Protein AF-0000000071981776 (afdb_homodimer)

Structure (mmCIF, N/CA/C/O backbone):
data_AF-0000000071981776-model_v1
#
loop_
_entity.id
_entity.type
_entity.pdbx_description
1 polymer Tetranectin
#
loop_
_atom_site.group_PDB
_atom_site.id
_atom_site.type_symbol
_atom_site.label_atom_id
_atom_site.label_alt_id
_atom_site.label_comp_id
_atom_site.label_asym_id
_atom_site.label_entity_id
_atom_site.label_seq_id
_atom_site.pdbx_PDB_ins_code
_atom_site.Cartn_x
_atom_site.Cartn_y
_atom_site.Cartn_z
_atom_site.occupancy
_atom_site.B_iso_or_equiv
_atom_site.auth_seq_id
_atom_site.auth_comp_id
_atom_site.auth_asym_id
_atom_site.auth_atom_id
_atom_site.pdbx_PDB_model_num
ATOM 1 N N . MET A 1 1 ? -55.906 5.148 -83.438 1 30.02 1 MET A N 1
ATOM 2 C CA . MET A 1 1 ? -55.75 4.57 -82.125 1 30.02 1 MET A CA 1
ATOM 3 C C . MET A 1 1 ? -54.281 4.637 -81.688 1 30.02 1 MET A C 1
ATOM 5 O O . MET A 1 1 ? -53.438 3.887 -82.125 1 30.02 1 MET A O 1
ATOM 9 N N . ILE A 1 2 ? -53.781 5.902 -81.438 1 37.22 2 ILE A N 1
ATOM 10 C CA . ILE A 1 2 ? -52.406 6.285 -81.062 1 37.22 2 ILE A CA 1
ATOM 11 C C . ILE A 1 2 ? -52.031 5.699 -79.688 1 37.22 2 ILE A C 1
ATOM 13 O O . ILE A 1 2 ? -52.719 5.934 -78.688 1 37.22 2 ILE A O 1
ATOM 17 N N . CYS A 1 3 ? -51.406 4.531 -79.688 1 32.62 3 CYS A N 1
ATOM 18 C CA . CYS A 1 3 ? -50.906 3.736 -78.562 1 32.62 3 CYS A CA 1
ATOM 19 C C . CYS A 1 3 ? -49.844 4.52 -77.75 1 32.62 3 CYS A C 1
ATOM 21 O O . CYS A 1 3 ? -48.812 4.922 -78.312 1 32.62 3 CYS A O 1
ATOM 23 N N . HIS A 1 4 ? -50.281 5.301 -76.812 1 38.88 4 HIS A N 1
ATOM 24 C CA . HIS A 1 4 ? -49.469 6.07 -75.875 1 38.88 4 HIS A CA 1
ATOM 25 C C . HIS A 1 4 ? -48.594 5.16 -75 1 38.88 4 HIS A C 1
ATOM 27 O O . HIS A 1 4 ? -49.062 4.27 -74.312 1 38.88 4 HIS A O 1
ATOM 33 N N . LEU A 1 5 ? -47.344 4.867 -75.5 1 36.88 5 LEU A N 1
ATOM 34 C CA . LEU A 1 5 ? -46.281 4.133 -74.812 1 36.88 5 LEU A CA 1
ATOM 35 C C . LEU A 1 5 ? -45.844 4.875 -73.562 1 36.88 5 LEU A C 1
ATOM 37 O O . LEU A 1 5 ? -45.344 6 -73.625 1 36.88 5 LEU A O 1
ATOM 41 N N . VAL A 1 6 ? -46.562 4.66 -72.438 1 38.25 6 VAL A N 1
ATOM 42 C CA . VAL A 1 6 ? -46.219 5.242 -71.125 1 38.25 6 VAL A CA 1
ATOM 43 C C . VAL A 1 6 ? -44.906 4.617 -70.625 1 38.25 6 VAL A C 1
ATOM 45 O O . VAL A 1 6 ? -44.812 3.396 -70.5 1 38.25 6 VAL A O 1
ATOM 48 N N . LEU A 1 7 ? -43.75 5.164 -71 1 37.84 7 LEU A N 1
ATOM 49 C CA . LEU A 1 7 ? -42.469 4.723 -70.438 1 37.84 7 LEU A CA 1
ATOM 50 C C . LEU A 1 7 ? -42.375 4.977 -68.938 1 37.84 7 LEU A C 1
ATOM 52 O O . LEU A 1 7 ? -42.438 6.125 -68.5 1 37.84 7 LEU A O 1
ATOM 56 N N . GLY A 1 8 ? -42.875 4.035 -68.188 1 35.34 8 GLY A N 1
ATOM 57 C CA . GLY A 1 8 ? -42.75 4.152 -66.75 1 35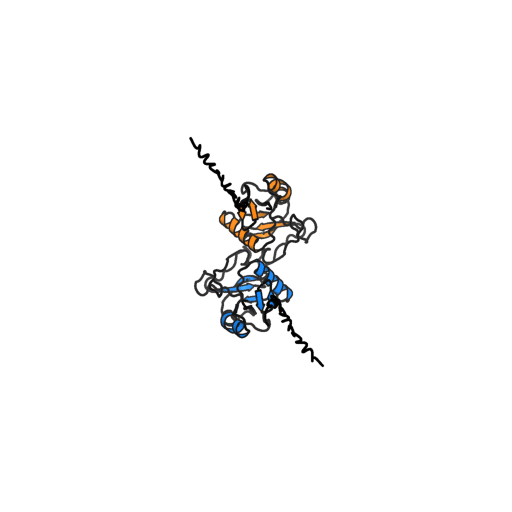.34 8 GLY A CA 1
ATOM 58 C C . GLY A 1 8 ? -41.344 4.082 -66.25 1 35.34 8 GLY A C 1
ATOM 59 O O . GLY A 1 8 ? -40.625 3.117 -66.5 1 35.34 8 GLY A O 1
ATOM 60 N N . VAL A 1 9 ? -40.656 5.254 -66.062 1 40.16 9 VAL A N 1
ATOM 61 C CA . VAL A 1 9 ? -39.312 5.34 -65.5 1 40.16 9 VAL A CA 1
ATOM 62 C C . VAL A 1 9 ? -39.312 4.785 -64.125 1 40.16 9 VAL A C 1
ATOM 64 O O . VAL A 1 9 ? -40.031 5.293 -63.219 1 40.16 9 VAL A O 1
ATOM 67 N N . LEU A 1 10 ? -39.062 3.482 -63.969 1 37.78 10 LEU A N 1
ATOM 68 C CA . LEU A 1 10 ? -38.906 2.908 -62.625 1 37.78 10 LEU A CA 1
ATOM 69 C C . LEU A 1 10 ? -37.656 3.477 -61.969 1 37.78 10 LEU A C 1
ATOM 71 O O . LEU A 1 10 ? -36.531 3.24 -62.406 1 37.78 10 LEU A O 1
ATOM 75 N N . LEU A 1 11 ? -37.688 4.707 -61.438 1 42.31 11 LEU A N 1
ATOM 76 C CA . LEU A 1 11 ? -36.625 5.168 -60.594 1 42.31 11 LEU A CA 1
ATOM 77 C C . LEU A 1 11 ? -36.438 4.242 -59.406 1 42.31 11 LEU A C 1
ATOM 79 O O . LEU A 1 11 ? -37.312 4.164 -58.531 1 42.31 11 LEU A O 1
ATOM 83 N N . GLY A 1 12 ? -35.75 3.16 -59.625 1 40.84 12 GLY A N 1
ATOM 84 C CA . GLY A 1 12 ? -35.312 2.355 -58.469 1 40.84 12 GLY A CA 1
ATOM 85 C C . GLY A 1 12 ? -34.562 3.152 -57.438 1 40.84 12 GLY A C 1
ATOM 86 O O . GLY A 1 12 ? -33.531 3.785 -57.719 1 40.84 12 GLY A O 1
ATOM 87 N N . GLY A 1 13 ? -35.281 3.803 -56.531 1 40.81 13 GLY A N 1
ATOM 88 C CA . GLY A 1 13 ? -34.656 4.406 -55.375 1 40.81 13 GLY A CA 1
ATOM 89 C C . GLY A 1 13 ? -33.719 3.461 -54.656 1 40.81 13 GLY A C 1
ATOM 90 O O . GLY A 1 13 ? -34.125 2.369 -54.25 1 40.81 13 GLY A O 1
ATOM 91 N N . LEU A 1 14 ? -32.438 3.523 -55 1 44.69 14 LEU A N 1
ATOM 92 C CA . LEU A 1 14 ? -31.406 2.863 -54.188 1 44.69 14 LEU A CA 1
ATOM 93 C C . LEU A 1 14 ? -31.5 3.303 -52.75 1 44.69 14 LEU A C 1
ATOM 95 O O . LEU A 1 14 ? -31.297 4.477 -52.438 1 44.69 14 LEU A O 1
ATOM 99 N N . THR A 1 15 ? -32.375 2.674 -52 1 45.41 15 THR A N 1
ATOM 100 C CA . THR A 1 15 ? -32.281 2.832 -50.562 1 45.41 15 THR A CA 1
ATOM 101 C C . THR A 1 15 ? -30.875 2.445 -50.062 1 45.41 15 THR A C 1
ATOM 103 O O . THR A 1 15 ? -30.453 1.299 -50.219 1 45.41 15 THR A O 1
ATOM 106 N N . VAL A 1 16 ? -29.906 3.354 -50.156 1 45.84 16 VAL A N 1
ATOM 107 C CA . VAL A 1 16 ? -28.688 3.139 -49.375 1 45.84 16 VAL A CA 1
ATOM 108 C C . VAL A 1 16 ? -29.031 2.865 -47.938 1 45.84 16 VAL A C 1
ATOM 110 O O . VAL A 1 16 ? -29.609 3.717 -47.25 1 45.84 16 VAL A O 1
ATOM 113 N N . ASP A 1 17 ? -29.406 1.693 -47.625 1 39.69 17 ASP A N 1
ATOM 114 C CA . ASP A 1 17 ? -29.391 1.348 -46.188 1 39.69 17 ASP A CA 1
ATOM 115 C C . ASP A 1 17 ? -28.031 1.673 -45.562 1 39.69 17 ASP A C 1
ATOM 117 O O . ASP A 1 17 ? -27.016 1.091 -45.938 1 39.69 17 ASP A O 1
ATOM 121 N N . ALA A 1 18 ? -27.812 2.939 -45.188 1 42.16 18 ALA A N 1
ATOM 122 C CA . ALA A 1 18 ? -26.719 3.197 -44.25 1 42.16 18 ALA A CA 1
ATOM 123 C C . ALA A 1 18 ? -26.75 2.201 -43.094 1 42.16 18 ALA A C 1
ATOM 125 O O . ALA A 1 18 ? -27.609 2.279 -42.219 1 42.16 18 ALA A O 1
ATOM 126 N N . THR A 1 19 ? -26.484 0.964 -43.375 1 39.72 19 THR A N 1
ATOM 127 C CA . THR A 1 19 ? -26.141 0.149 -42.219 1 39.72 19 THR A CA 1
ATOM 128 C C . THR A 1 19 ? -25.141 0.874 -41.344 1 39.72 19 THR A C 1
ATOM 130 O O . THR A 1 19 ? -24 1.103 -41.75 1 39.72 19 THR A O 1
ATOM 133 N N . THR A 1 20 ? -25.547 2.008 -40.75 1 40.47 20 THR A N 1
ATOM 134 C CA . THR A 1 20 ? -24.703 2.441 -39.656 1 40.47 20 THR A CA 1
ATOM 135 C C . THR A 1 20 ? -24.203 1.244 -38.844 1 40.47 20 THR A C 1
ATOM 137 O O . THR A 1 20 ? -25 0.573 -38.156 1 40.47 20 THR A O 1
ATOM 140 N N . GLU A 1 21 ? -23.297 0.459 -39.406 1 41.78 21 GLU A N 1
ATOM 141 C CA . GLU A 1 21 ? -22.578 -0.432 -38.5 1 41.78 21 GLU A CA 1
ATOM 142 C C . GLU A 1 21 ? -22.266 0.262 -37.156 1 41.78 21 GLU A C 1
ATOM 144 O O . GLU A 1 21 ? -21.578 1.28 -37.156 1 41.78 21 GLU A O 1
ATOM 149 N N . ARG A 1 22 ? -23.312 0.509 -36.312 1 35.38 22 ARG A N 1
ATOM 150 C CA . ARG A 1 22 ? -22.953 0.801 -34.938 1 35.38 22 ARG A CA 1
ATOM 151 C C . ARG A 1 22 ? -21.734 0 -34.5 1 35.38 22 ARG A C 1
ATOM 153 O O . ARG A 1 22 ? -21.75 -1.232 -34.531 1 35.38 22 ARG A O 1
ATOM 160 N N . ASN A 1 23 ? -20.578 0.403 -34.875 1 38.62 23 ASN A N 1
ATOM 161 C CA . ASN A 1 23 ? -19.422 -0.069 -34.125 1 38.62 23 ASN A CA 1
ATOM 162 C C . ASN A 1 23 ? -19.734 -0.181 -32.625 1 38.62 23 ASN A C 1
ATOM 164 O O . ASN A 1 23 ? -19.891 0.832 -31.938 1 38.62 23 ASN A O 1
ATOM 168 N N . SER A 1 24 ? -20.859 -0.885 -32.25 1 38.62 24 SER A N 1
ATOM 169 C CA . SER A 1 24 ? -20.953 -1.219 -30.828 1 38.62 24 SER A CA 1
ATOM 170 C C . SER A 1 24 ? -19.578 -1.451 -30.219 1 38.62 24 SER A C 1
ATOM 172 O O . SER A 1 24 ? -18.844 -2.342 -30.656 1 38.62 24 SER A O 1
ATOM 174 N N . SER A 1 25 ? -18.844 -0.509 -29.953 1 40.69 25 SER A N 1
ATOM 175 C CA . SER A 1 25 ? -17.688 -0.726 -29.094 1 40.69 25 SER A CA 1
ATOM 176 C C . SER A 1 25 ? -17.953 -1.825 -28.062 1 40.69 25 SER A C 1
ATOM 178 O O . SER A 1 25 ? -18.75 -1.64 -27.141 1 40.69 25 SER A O 1
ATOM 180 N N . ALA A 1 26 ? -18.359 -2.969 -28.406 1 41.09 26 ALA A N 1
ATOM 181 C CA . ALA A 1 26 ? -18.516 -4.121 -27.531 1 41.09 26 ALA A CA 1
ATOM 182 C C . ALA A 1 26 ? -17.578 -4.023 -26.328 1 41.09 26 ALA A C 1
ATOM 184 O O . ALA A 1 26 ? -16.359 -3.832 -26.484 1 41.09 26 ALA A O 1
ATOM 185 N N . ARG A 1 27 ? -17.875 -3.338 -25.297 1 49.56 27 ARG A N 1
ATOM 186 C CA . ARG A 1 27 ? -17.125 -3.518 -24.062 1 49.56 27 ARG A CA 1
ATOM 187 C C . ARG A 1 27 ? -16.453 -4.883 -24.016 1 49.56 27 ARG A C 1
ATOM 189 O O . ARG A 1 27 ? -17.125 -5.91 -23.906 1 49.56 27 ARG A O 1
ATOM 196 N N . VAL A 1 28 ? -15.43 -5.215 -24.812 1 61.88 28 VAL A N 1
ATOM 197 C CA . VAL A 1 28 ? -14.664 -6.449 -24.938 1 61.88 28 VAL A CA 1
ATOM 198 C C . VAL A 1 28 ? -14.32 -7 -23.562 1 61.88 28 VAL A C 1
ATOM 200 O O . VAL A 1 28 ? -13.602 -6.359 -22.797 1 61.88 28 VAL A O 1
ATOM 203 N N . GLY A 1 29 ? -15.273 -7.633 -22.844 1 85.88 29 GLY A N 1
ATOM 204 C CA . GLY A 1 29 ? -15.102 -8.305 -21.562 1 85.88 29 GLY A CA 1
ATOM 205 C C . GLY A 1 29 ? -14.031 -9.383 -21.594 1 85.88 29 GLY A C 1
ATOM 206 O O . GLY A 1 29 ? -13.406 -9.617 -22.625 1 85.88 29 GLY A O 1
ATOM 207 N N . CYS A 1 30 ? -13.562 -9.844 -20.406 1 96.25 30 CYS A N 1
ATOM 208 C CA . CYS A 1 30 ? -12.578 -10.914 -20.266 1 96.25 30 CYS A CA 1
ATOM 209 C C . CYS A 1 30 ? -13.18 -12.258 -20.656 1 96.25 30 CYS A C 1
ATOM 211 O O . CYS A 1 30 ? -14.297 -12.578 -20.266 1 96.25 30 CYS A O 1
ATOM 213 N N . ALA A 1 31 ? -12.516 -13 -21.578 1 95.06 31 ALA A N 1
ATOM 214 C CA . ALA A 1 31 ? -12.93 -14.367 -21.875 1 95.06 31 ALA A CA 1
ATOM 215 C C . ALA A 1 31 ? -12.75 -15.273 -20.656 1 95.06 31 ALA A C 1
ATOM 217 O O . ALA A 1 31 ? -11.758 -15.164 -19.938 1 95.06 31 ALA A O 1
ATOM 218 N N . ALA A 1 32 ? -13.656 -16.188 -20.578 1 96.19 32 ALA A N 1
ATOM 219 C CA . ALA A 1 32 ? -13.508 -17.172 -19.5 1 96.19 32 ALA A CA 1
ATOM 220 C C . ALA A 1 32 ? -12.195 -17.938 -19.641 1 96.19 32 ALA A C 1
ATOM 222 O O . ALA A 1 32 ? -11.75 -18.234 -20.75 1 96.19 32 ALA A O 1
ATOM 223 N N . PRO A 1 33 ? -11.516 -18.219 -18.516 1 98.25 33 PRO A N 1
ATOM 224 C CA . PRO A 1 33 ? -12 -18.125 -17.141 1 98.25 33 PRO A CA 1
ATOM 225 C C . PRO A 1 33 ? -11.625 -16.812 -16.469 1 98.25 33 PRO A C 1
ATOM 227 O O . PRO A 1 33 ? -11.812 -16.656 -15.258 1 98.25 33 PRO A O 1
ATOM 230 N N . PHE A 1 34 ? -11.156 -15.922 -17.25 1 98.56 34 PHE A N 1
ATOM 231 C CA . PHE A 1 34 ? -10.695 -14.648 -16.719 1 98.56 34 PHE A CA 1
ATOM 232 C C . PHE A 1 34 ? -11.867 -13.727 -16.406 1 98.56 34 PHE A C 1
ATOM 234 O O . PHE A 1 34 ? -12.867 -13.727 -17.125 1 98.56 34 PHE A O 1
ATOM 241 N N . VAL A 1 35 ? -11.75 -12.961 -15.344 1 98.06 35 VAL A N 1
ATOM 242 C CA . VAL A 1 35 ? -12.75 -11.984 -14.938 1 98.06 35 VAL A CA 1
ATOM 243 C C . VAL A 1 35 ? -12.109 -10.602 -14.836 1 98.06 35 VAL A C 1
ATOM 245 O O . VAL A 1 35 ? -10.906 -10.484 -14.594 1 98.06 35 VAL A O 1
ATOM 248 N N . MET A 1 36 ? -12.914 -9.656 -14.961 1 97.75 36 MET A N 1
ATOM 249 C CA . MET A 1 36 ? -12.422 -8.281 -14.898 1 97.75 36 MET A CA 1
ATOM 250 C C . MET A 1 36 ? -12.234 -7.836 -13.453 1 97.75 36 MET A C 1
ATOM 252 O O . MET A 1 36 ? -13.18 -7.875 -12.664 1 97.75 36 MET A O 1
ATOM 256 N N . VAL A 1 37 ? -11.094 -7.445 -13.062 1 98 37 VAL A N 1
ATOM 257 C CA . VAL A 1 37 ? -10.75 -6.781 -11.812 1 98 37 VAL A CA 1
ATOM 258 C C . VAL A 1 37 ? -10.086 -5.438 -12.102 1 98 37 VAL A C 1
ATOM 260 O O . VAL A 1 37 ? -8.969 -5.395 -12.625 1 98 37 VAL A O 1
ATOM 263 N N . GLY A 1 38 ? -10.781 -4.426 -11.68 1 95.5 38 GLY A N 1
ATOM 264 C CA . GLY A 1 38 ? -10.359 -3.156 -12.25 1 95.5 38 GLY A CA 1
ATOM 265 C C . GLY A 1 38 ? -10.43 -3.131 -13.766 1 95.5 38 GLY A C 1
ATOM 266 O O . GLY A 1 38 ? -11.484 -3.357 -14.352 1 95.5 38 GLY A O 1
ATOM 267 N N . GLU A 1 39 ? -9.359 -2.93 -14.445 1 94.69 39 GLU A N 1
ATOM 268 C CA . GLU A 1 39 ? -9.32 -2.912 -15.898 1 94.69 39 GLU A CA 1
ATOM 269 C C . GLU A 1 39 ? -8.445 -4.043 -16.438 1 94.69 39 GLU A C 1
ATOM 271 O O . GLU A 1 39 ? -7.914 -3.949 -17.547 1 94.69 39 GLU A O 1
ATOM 276 N N . ARG A 1 40 ? -8.328 -5.035 -15.617 1 97.25 40 ARG A N 1
ATOM 277 C CA . ARG A 1 40 ? -7.461 -6.148 -15.992 1 97.25 40 ARG A CA 1
ATOM 278 C C . ARG A 1 40 ? -8.219 -7.469 -15.953 1 97.25 40 ARG A C 1
ATOM 280 O O . ARG A 1 40 ? -9.172 -7.621 -15.188 1 97.25 40 ARG A O 1
ATOM 287 N N . CYS A 1 41 ? -7.816 -8.422 -16.766 1 98.56 41 CYS A N 1
ATOM 288 C CA . CYS A 1 41 ? -8.406 -9.758 -16.781 1 98.56 41 CYS A CA 1
ATOM 289 C C . CYS A 1 41 ? -7.574 -10.727 -15.945 1 98.56 41 CYS A C 1
ATOM 291 O O . CYS A 1 41 ? -6.453 -11.07 -16.312 1 98.56 41 CYS A O 1
ATOM 293 N N . ILE A 1 42 ? -8.18 -11.211 -14.891 1 98.62 42 ILE A N 1
ATOM 294 C CA . ILE A 1 42 ? -7.449 -11.984 -13.891 1 98.62 42 ILE A CA 1
ATOM 295 C C . ILE A 1 42 ? -8.164 -13.312 -13.648 1 98.62 42 ILE A C 1
ATOM 297 O O . ILE A 1 42 ? -9.383 -13.406 -13.797 1 98.62 42 ILE A O 1
ATOM 301 N N . 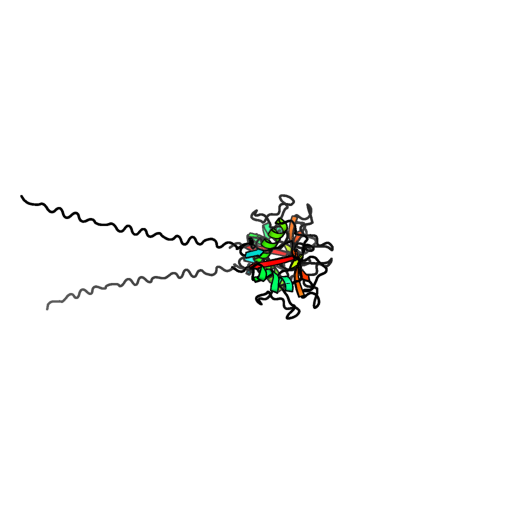HIS A 1 43 ? -7.328 -14.289 -13.344 1 98.88 43 HIS A N 1
ATOM 302 C CA . HIS A 1 43 ? -7.914 -15.562 -12.93 1 98.88 43 HIS A CA 1
ATOM 303 C C . HIS A 1 43 ? -7.109 -16.203 -11.805 1 98.88 43 HIS A C 1
ATOM 305 O O . HIS A 1 43 ? -5.875 -16.219 -11.852 1 98.88 43 HIS A O 1
ATOM 311 N N . ILE A 1 44 ? -7.84 -16.672 -10.789 1 98.94 44 ILE A N 1
ATOM 312 C CA . ILE A 1 44 ? -7.293 -17.484 -9.711 1 98.94 44 ILE A CA 1
ATOM 313 C C . ILE A 1 44 ? -8.039 -18.812 -9.625 1 98.94 44 ILE A C 1
ATOM 315 O O . ILE A 1 44 ? -9.266 -18.828 -9.516 1 98.94 44 ILE A O 1
ATOM 319 N N . ASP A 1 45 ? -7.309 -19.891 -9.734 1 98.81 45 ASP A N 1
ATOM 320 C CA . ASP A 1 45 ? -7.871 -21.219 -9.539 1 98.81 45 ASP A CA 1
ATOM 321 C C . ASP A 1 45 ? -7.516 -21.766 -8.156 1 98.81 45 ASP A C 1
ATOM 323 O O . ASP A 1 45 ? -6.371 -22.156 -7.914 1 98.81 45 ASP A O 1
ATOM 327 N N . TYR A 1 46 ? -8.508 -21.875 -7.273 1 98.31 46 TYR A N 1
ATOM 328 C CA . TYR A 1 46 ? -8.25 -22.266 -5.887 1 98.31 46 TYR A CA 1
ATOM 329 C C . TYR A 1 46 ? -8.102 -23.781 -5.762 1 98.31 46 TYR A C 1
ATOM 331 O O . TYR A 1 46 ? -7.82 -24.297 -4.676 1 98.31 46 TYR A O 1
ATOM 339 N N . ALA A 1 47 ? -8.125 -24.469 -6.875 1 98.38 47 ALA A N 1
ATOM 340 C CA . ALA A 1 47 ? -7.906 -25.922 -6.879 1 98.38 47 ALA A CA 1
ATOM 341 C C . ALA A 1 47 ? -6.48 -26.25 -7.312 1 98.38 47 ALA A C 1
ATOM 343 O O . ALA A 1 47 ? -6.066 -27.422 -7.254 1 98.38 47 ALA A O 1
ATOM 344 N N . THR A 1 48 ? -5.789 -25.281 -7.797 1 98.44 48 THR A N 1
ATOM 345 C CA . THR A 1 48 ? -4.461 -25.516 -8.352 1 98.44 48 THR A CA 1
ATOM 346 C C . THR A 1 48 ? -3.396 -24.766 -7.566 1 98.44 48 THR A C 1
ATOM 348 O O . THR A 1 48 ? -3.506 -23.547 -7.375 1 98.44 48 THR A O 1
ATOM 351 N N . GLN A 1 49 ? -2.41 -25.453 -7.105 1 98.56 49 GLN A N 1
ATOM 352 C CA . GLN A 1 49 ? -1.243 -24.906 -6.43 1 98.56 49 GLN A CA 1
ATOM 353 C C . GLN A 1 49 ? 0.049 -25.328 -7.121 1 98.56 49 GLN A C 1
ATOM 355 O O . GLN A 1 49 ? 0.065 -26.297 -7.871 1 98.56 49 GLN A O 1
ATOM 360 N N . GLY A 1 50 ? 1.119 -24.594 -6.871 1 98.62 50 GLY A N 1
ATOM 361 C CA . GLY A 1 50 ? 2.381 -24.938 -7.512 1 98.62 50 GLY A CA 1
ATOM 362 C C . G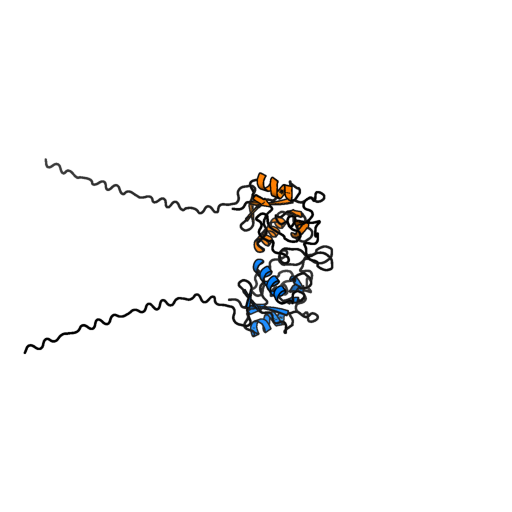LY A 1 50 ? 3.453 -23.891 -7.32 1 98.62 50 GLY A C 1
ATOM 363 O O . GLY A 1 50 ? 3.289 -22.969 -6.512 1 98.62 50 GLY A O 1
ATOM 364 N N . THR A 1 51 ? 4.512 -24.047 -8.102 1 98.88 51 THR A N 1
ATOM 365 C CA . THR A 1 51 ? 5.648 -23.141 -8.008 1 98.88 51 THR A CA 1
ATOM 366 C C . THR A 1 51 ? 5.43 -21.906 -8.875 1 98.88 51 THR A C 1
ATOM 368 O O . THR A 1 51 ? 4.504 -21.875 -9.695 1 98.88 51 THR A O 1
ATOM 371 N N . TRP A 1 52 ? 6.254 -20.969 -8.625 1 98.88 52 TRP A N 1
ATOM 372 C CA . TRP A 1 52 ? 6.168 -19.734 -9.406 1 98.88 52 TRP A CA 1
ATOM 373 C C . TRP A 1 52 ? 6.316 -20.031 -10.898 1 98.88 52 TRP A C 1
ATOM 375 O O . TRP A 1 52 ? 5.508 -19.578 -11.703 1 98.88 52 TRP A O 1
ATOM 385 N N . GLY A 1 53 ? 7.359 -20.844 -11.289 1 98.69 53 GLY A N 1
ATOM 386 C CA . GLY A 1 53 ? 7.613 -21.188 -12.68 1 98.69 53 GLY A CA 1
ATOM 387 C C . GLY A 1 53 ? 6.488 -21.984 -13.312 1 98.69 53 GLY A C 1
ATOM 388 O O . GLY A 1 53 ? 6.148 -21.766 -14.477 1 98.69 53 GLY A O 1
ATOM 389 N N . PHE A 1 54 ? 5.953 -22.906 -12.547 1 98.75 54 PHE A N 1
ATOM 390 C CA . PHE A 1 54 ? 4.805 -23.656 -13.039 1 98.75 54 PHE A CA 1
ATOM 391 C C . PHE A 1 54 ? 3.684 -22.719 -13.469 1 98.75 54 PHE A C 1
ATOM 393 O O . PHE A 1 54 ? 3.137 -22.859 -14.57 1 98.75 54 PHE A O 1
ATOM 400 N N . PHE A 1 55 ? 3.348 -21.719 -12.641 1 98.88 55 PHE A N 1
ATOM 401 C CA . PHE A 1 55 ? 2.238 -20.828 -12.969 1 98.88 55 PHE A CA 1
ATOM 402 C C . PHE A 1 55 ? 2.617 -19.875 -14.094 1 98.88 55 PHE A C 1
ATOM 404 O O . PHE A 1 55 ? 1.856 -19.703 -15.055 1 98.88 55 PHE A O 1
ATOM 411 N N . ASP A 1 56 ? 3.756 -19.297 -13.992 1 98.81 56 ASP A N 1
ATOM 412 C CA . ASP A 1 56 ? 4.125 -18.25 -14.938 1 98.81 56 ASP A CA 1
ATOM 413 C C . ASP A 1 56 ? 4.348 -18.812 -16.328 1 98.81 56 ASP A C 1
ATOM 415 O O . ASP A 1 56 ? 3.951 -18.203 -17.328 1 98.81 56 ASP A O 1
ATOM 419 N N . ASP A 1 57 ? 4.973 -20 -16.438 1 98.31 57 ASP A N 1
ATOM 420 C CA . ASP A 1 57 ? 5.469 -20.484 -17.719 1 98.31 57 ASP A CA 1
ATOM 421 C C . ASP A 1 57 ? 4.531 -21.531 -18.312 1 98.31 57 ASP A C 1
ATOM 423 O O . ASP A 1 57 ? 4.621 -21.859 -19.5 1 98.31 57 ASP A O 1
ATOM 427 N N . VAL A 1 58 ? 3.656 -22.094 -17.484 1 98.69 58 VAL A N 1
ATOM 428 C CA . VAL A 1 58 ? 2.877 -23.219 -17.984 1 98.69 58 VAL A CA 1
ATOM 429 C C . VAL A 1 58 ? 1.389 -22.953 -17.766 1 98.69 58 VAL A C 1
ATOM 431 O O . VAL A 1 58 ? 0.65 -22.672 -18.703 1 98.69 58 VAL A O 1
ATOM 434 N N . TYR A 1 59 ? 0.961 -22.875 -16.547 1 98.88 59 TYR A N 1
ATOM 435 C CA . TYR A 1 59 ? -0.456 -22.922 -16.203 1 98.88 59 TYR A CA 1
ATOM 436 C C . TYR A 1 59 ? -1.198 -21.719 -16.75 1 98.88 59 TYR A C 1
ATOM 438 O O . TYR A 1 59 ? -2.25 -21.859 -17.375 1 98.88 59 TYR A O 1
ATOM 446 N N . CYS A 1 60 ? -0.659 -20.469 -16.469 1 98.94 60 CYS A N 1
ATOM 447 C CA . CYS A 1 60 ? -1.341 -19.25 -16.922 1 98.94 60 CYS A CA 1
ATOM 448 C C . CYS A 1 60 ? -1.496 -19.25 -18.438 1 98.94 60 CYS A C 1
ATOM 450 O O . CYS A 1 60 ? -2.52 -18.812 -18.953 1 98.94 60 CYS A O 1
ATOM 452 N N . ILE A 1 61 ? -0.528 -19.797 -19.141 1 98.56 61 ILE A N 1
ATOM 453 C CA . ILE A 1 61 ? -0.582 -19.875 -20.594 1 98.56 61 ILE A CA 1
ATOM 454 C C . ILE A 1 61 ? -1.59 -20.938 -21.016 1 98.56 61 ILE A C 1
ATOM 456 O O . ILE A 1 61 ? -2.414 -20.703 -21.906 1 98.56 61 ILE A O 1
ATOM 460 N N . ALA A 1 62 ? -1.588 -22.031 -20.375 1 98.62 62 ALA A N 1
ATOM 461 C CA . ALA A 1 62 ? -2.426 -23.172 -20.734 1 98.62 62 ALA A CA 1
ATOM 462 C C . ALA A 1 62 ? -3.906 -22.828 -20.625 1 98.62 62 ALA A C 1
ATOM 464 O O . ALA A 1 62 ? -4.727 -23.344 -21.391 1 98.62 62 ALA A O 1
ATOM 465 N N . ILE A 1 63 ? -4.262 -21.906 -19.797 1 98.56 63 ILE A N 1
ATOM 466 C CA . ILE A 1 63 ? -5.676 -21.609 -19.609 1 98.56 63 ILE A CA 1
ATOM 467 C C . ILE A 1 63 ? -6.074 -20.406 -20.469 1 98.56 63 ILE A C 1
ATOM 469 O O . ILE A 1 63 ? -7.172 -19.875 -20.328 1 98.56 63 ILE A O 1
ATOM 473 N N . GLY A 1 64 ? -5.137 -19.953 -21.281 1 98 64 GLY A N 1
ATOM 474 C CA . GLY A 1 64 ? -5.469 -18.922 -22.25 1 98 64 GLY A CA 1
ATOM 475 C C . GLY A 1 64 ? -4.984 -17.547 -21.844 1 98 64 GLY A C 1
ATOM 476 O O . GLY A 1 64 ? -5.336 -16.547 -22.469 1 98 64 GLY A O 1
ATOM 477 N N . GLY A 1 65 ? -4.195 -17.5 -20.719 1 98.44 65 GLY A N 1
ATOM 478 C CA . GLY A 1 65 ? -3.633 -16.234 -20.281 1 98.44 65 GLY A CA 1
ATOM 479 C C . GLY A 1 65 ? -2.217 -16.016 -20.781 1 98.44 65 GLY A C 1
ATOM 480 O O . GLY A 1 65 ? -1.793 -16.625 -21.766 1 98.44 65 GLY A O 1
ATOM 481 N N . ASP A 1 66 ? -1.554 -15.086 -20.25 1 98.19 66 ASP A N 1
ATOM 482 C CA . ASP A 1 66 ? -0.183 -14.758 -20.625 1 98.19 66 ASP A CA 1
ATOM 483 C C . ASP A 1 66 ? 0.809 -15.234 -19.562 1 98.19 66 ASP A C 1
ATOM 485 O O . ASP A 1 66 ? 1.566 -16.172 -19.797 1 98.19 66 ASP A O 1
ATOM 489 N N . ASN A 1 67 ? 0.823 -14.586 -18.406 1 98.56 67 ASN A N 1
ATOM 490 C CA . ASN A 1 67 ? 1.729 -14.852 -17.297 1 98.56 67 ASN A CA 1
ATOM 491 C C . ASN A 1 67 ? 1.051 -14.617 -15.953 1 98.56 67 ASN A C 1
ATOM 493 O O . ASN A 1 67 ? -0.126 -14.258 -15.898 1 98.56 67 ASN A O 1
ATOM 497 N N . LEU A 1 68 ? 1.802 -14.852 -14.938 1 98.94 68 LEU A N 1
ATOM 498 C CA . LEU A 1 68 ? 1.405 -14.312 -13.641 1 98.94 68 LEU A CA 1
ATOM 499 C C . LEU A 1 68 ? 1.204 -12.797 -13.719 1 98.94 68 LEU A C 1
ATOM 501 O O . LEU A 1 68 ? 1.871 -12.125 -14.508 1 98.94 68 LEU A O 1
ATOM 505 N N . ALA A 1 69 ? 0.323 -12.367 -12.898 1 98.88 69 ALA A N 1
ATOM 506 C CA . ALA A 1 69 ? -0.178 -11 -13 1 98.88 69 ALA A CA 1
ATOM 507 C C . ALA A 1 69 ? 0.936 -9.984 -12.742 1 98.88 69 ALA A C 1
ATOM 509 O O . ALA A 1 69 ? 1.723 -10.148 -11.805 1 98.88 69 ALA A O 1
ATOM 510 N N . LYS A 1 70 ? 1.028 -9.008 -13.586 1 98.62 70 LYS A N 1
ATOM 511 C CA . LYS A 1 70 ? 1.813 -7.801 -13.359 1 98.62 70 LYS A CA 1
ATOM 512 C C . LYS A 1 70 ? 1.031 -6.781 -12.539 1 98.62 70 LYS A C 1
ATOM 514 O O . LYS A 1 70 ? 0.106 -6.145 -13.047 1 98.62 70 LYS A O 1
ATOM 519 N N . VAL A 1 71 ? 1.369 -6.594 -11.289 1 98.75 71 VAL A N 1
ATOM 520 C CA . VAL A 1 71 ? 0.67 -5.68 -10.391 1 98.75 71 VAL A CA 1
ATOM 521 C C . VAL A 1 71 ? 1.461 -4.379 -10.266 1 98.75 71 VAL A C 1
ATOM 523 O O . VAL A 1 71 ? 2.025 -4.094 -9.203 1 98.75 71 VAL A O 1
ATOM 526 N N . ASP A 1 72 ? 1.406 -3.58 -11.359 1 98.38 72 ASP A N 1
ATOM 527 C CA . ASP A 1 72 ? 2.311 -2.443 -11.5 1 98.38 72 ASP A CA 1
ATOM 528 C C . ASP A 1 72 ? 1.567 -1.123 -11.312 1 98.38 72 ASP A C 1
ATOM 530 O O . ASP A 1 72 ? 2.107 -0.055 -11.609 1 98.38 72 ASP A O 1
ATOM 534 N N . ASP A 1 73 ? 0.341 -1.199 -10.953 1 98.56 73 ASP A N 1
ATOM 535 C CA . ASP A 1 73 ? -0.534 -0.069 -10.656 1 98.56 73 ASP A CA 1
ATOM 536 C C . ASP A 1 73 ? -1.141 -0.197 -9.258 1 98.56 73 ASP A C 1
ATOM 538 O O . ASP A 1 73 ? -1.812 -1.186 -8.961 1 98.56 73 ASP A O 1
ATOM 542 N N . ALA A 1 74 ? -0.91 0.836 -8.422 1 98.75 74 ALA A N 1
ATOM 543 C CA . ALA A 1 74 ? -1.312 0.708 -7.023 1 98.75 74 ALA A CA 1
ATOM 544 C C . ALA A 1 74 ? -2.832 0.675 -6.891 1 98.75 74 ALA A C 1
ATOM 546 O O . ALA A 1 74 ? -3.369 0.025 -5.992 1 98.75 74 ALA A O 1
ATOM 547 N N . ASN A 1 75 ? -3.508 1.397 -7.738 1 98.75 75 ASN A N 1
ATOM 548 C CA . ASN A 1 75 ? -4.961 1.305 -7.711 1 98.75 75 ASN A CA 1
ATOM 549 C C . ASN A 1 75 ? -5.445 -0.088 -8.109 1 98.75 75 ASN A C 1
ATOM 551 O O . ASN A 1 75 ? -6.352 -0.639 -7.484 1 98.75 75 ASN A O 1
ATOM 555 N N . PHE A 1 76 ? -4.824 -0.67 -9.109 1 98.75 76 PHE A N 1
ATOM 556 C CA . PHE A 1 76 ? -5.137 -2.051 -9.461 1 98.75 76 PHE A CA 1
ATOM 557 C C . PHE A 1 76 ? -4.82 -2.99 -8.305 1 98.75 76 PHE A C 1
ATOM 559 O O . PHE A 1 76 ? -5.578 -3.922 -8.031 1 98.75 76 PHE A O 1
ATOM 566 N N . PHE A 1 77 ? -3.646 -2.775 -7.633 1 98.94 77 PHE A N 1
ATOM 567 C CA . PHE A 1 77 ? -3.281 -3.561 -6.457 1 98.94 77 PHE A CA 1
ATOM 568 C C . PHE A 1 77 ? -4.398 -3.535 -5.422 1 98.94 77 PHE A C 1
ATOM 570 O O . PHE A 1 77 ? -4.805 -4.582 -4.91 1 98.94 77 PHE A O 1
ATOM 577 N N . GLY A 1 78 ? -4.938 -2.354 -5.168 1 98.88 78 GLY A N 1
ATOM 578 C CA . GLY A 1 78 ? -6.07 -2.24 -4.266 1 98.88 78 GLY A CA 1
ATOM 579 C C . GLY A 1 78 ? -7.289 -3.018 -4.73 1 98.88 78 GLY A C 1
ATOM 580 O O . GLY A 1 78 ? -7.938 -3.697 -3.938 1 98.88 78 GLY A O 1
ATOM 581 N N . ASP A 1 79 ? -7.559 -2.891 -6.012 1 98.75 79 ASP A N 1
ATOM 582 C CA . ASP A 1 79 ? -8.688 -3.627 -6.578 1 98.75 79 ASP A CA 1
ATOM 583 C C . ASP A 1 79 ? -8.492 -5.133 -6.422 1 98.75 79 ASP A C 1
ATOM 585 O O . ASP A 1 79 ? -9.445 -5.859 -6.117 1 98.75 79 ASP A O 1
ATOM 589 N N . LEU A 1 80 ? -7.316 -5.582 -6.664 1 98.88 80 LEU A N 1
ATOM 590 C CA . LEU A 1 80 ? -6.988 -7 -6.594 1 98.88 80 LEU A CA 1
ATOM 591 C C . LEU A 1 80 ? -7.125 -7.52 -5.168 1 98.88 80 LEU A C 1
ATOM 593 O O . LEU A 1 80 ? -7.68 -8.602 -4.945 1 98.88 80 LEU A O 1
ATOM 597 N N . VAL A 1 81 ? -6.66 -6.789 -4.195 1 98.88 81 VAL A N 1
ATOM 598 C CA . VAL A 1 81 ? -6.773 -7.145 -2.785 1 98.88 81 VAL A CA 1
ATOM 599 C C . VAL A 1 81 ? -8.25 -7.262 -2.398 1 98.88 81 VAL A C 1
ATOM 601 O O . VAL A 1 81 ? -8.648 -8.234 -1.762 1 98.88 81 VAL A O 1
ATOM 604 N N . GLN A 1 82 ? -9.008 -6.25 -2.82 1 98.56 82 GLN A N 1
ATOM 605 C CA . GLN A 1 82 ? -10.43 -6.289 -2.51 1 98.56 82 GLN A CA 1
ATOM 606 C C . GLN A 1 82 ? -11.102 -7.496 -3.162 1 98.56 82 GLN A C 1
ATOM 608 O O . GLN A 1 82 ? -11.969 -8.125 -2.559 1 98.56 82 GLN A O 1
ATOM 613 N N . TYR A 1 83 ? -10.727 -7.816 -4.379 1 98.75 83 TYR A N 1
ATOM 614 C CA . TYR A 1 83 ? -11.25 -8.984 -5.082 1 98.75 83 TYR A CA 1
ATOM 615 C C . TYR A 1 83 ? -10.984 -10.258 -4.297 1 98.75 83 TYR A C 1
ATOM 617 O O . TYR A 1 83 ? -11.891 -11.07 -4.086 1 98.75 83 TYR A O 1
ATOM 625 N N . ILE A 1 84 ? -9.766 -10.453 -3.834 1 98.81 84 ILE A N 1
ATOM 626 C CA . ILE A 1 84 ? -9.375 -11.648 -3.086 1 98.81 84 ILE A CA 1
ATOM 627 C C . ILE A 1 84 ? -10.156 -11.711 -1.774 1 98.81 84 ILE A C 1
ATOM 629 O O . ILE A 1 84 ? -10.664 -12.773 -1.398 1 98.81 84 ILE A O 1
ATOM 633 N N . LYS A 1 85 ? -10.258 -10.594 -1.097 1 98.44 85 LYS A N 1
ATOM 634 C CA . LYS A 1 85 ? -11 -10.555 0.163 1 98.44 85 LYS A CA 1
ATOM 635 C C . LYS A 1 85 ? -12.445 -10.992 -0.038 1 98.44 85 LYS A C 1
ATOM 637 O O . LYS A 1 85 ? -13.016 -11.688 0.803 1 98.44 85 LYS A O 1
ATOM 642 N N . ASN A 1 86 ? -13.008 -10.594 -1.15 1 98 86 ASN A N 1
ATOM 643 C CA . ASN A 1 86 ? -14.398 -10.914 -1.443 1 98 86 ASN A CA 1
ATOM 644 C C . ASN A 1 86 ? -14.594 -12.406 -1.697 1 98 86 ASN A C 1
ATOM 646 O O . ASN A 1 86 ? -15.711 -12.914 -1.608 1 98 86 ASN A O 1
ATOM 650 N N . THR A 1 87 ? -13.539 -13.133 -2.107 1 97.44 87 THR A N 1
ATOM 651 C CA . THR A 1 87 ? -13.641 -14.57 -2.309 1 97.44 87 THR A CA 1
ATOM 652 C C . THR A 1 87 ? -13.656 -15.305 -0.971 1 97.44 87 THR A C 1
ATOM 654 O O . THR A 1 87 ? -14.039 -16.469 -0.901 1 97.44 87 THR A O 1
ATOM 657 N N . GLY A 1 88 ? -13.133 -14.672 0.124 1 97.69 88 GLY A N 1
ATOM 658 C CA . GLY A 1 88 ? -13.031 -15.297 1.435 1 97.69 88 GLY A CA 1
ATOM 659 C C . GLY A 1 88 ? -11.695 -15.984 1.667 1 97.69 88 GLY A C 1
ATOM 660 O O . GLY A 1 88 ? -11.453 -16.531 2.746 1 97.69 88 GLY A O 1
ATOM 661 N N . TRP A 1 89 ? -10.75 -15.891 0.685 1 97.88 89 TRP A N 1
ATOM 662 C CA . TRP A 1 89 ? -9.469 -16.578 0.774 1 97.88 89 TRP A CA 1
ATOM 663 C C . TRP A 1 89 ? -8.336 -15.594 1.02 1 97.88 89 TRP A C 1
ATOM 665 O O . TRP A 1 89 ? -7.258 -15.719 0.431 1 97.88 89 TRP A O 1
ATOM 675 N N . ASN A 1 90 ? -8.57 -14.602 1.887 1 96.81 90 ASN A N 1
ATOM 676 C CA . ASN A 1 90 ? -7.617 -13.508 2.082 1 96.81 90 ASN A CA 1
ATOM 677 C C . ASN A 1 90 ? -6.43 -13.945 2.934 1 96.81 90 ASN A C 1
ATOM 679 O O . ASN A 1 90 ? -5.418 -13.242 3.006 1 96.81 90 ASN A O 1
ATOM 683 N N . ASP A 1 91 ? -6.43 -15.125 3.531 1 97.44 91 ASP A N 1
ATOM 684 C CA . ASP A 1 91 ? -5.32 -15.586 4.363 1 97.44 91 ASP A CA 1
ATOM 685 C C . ASP A 1 91 ? -4.359 -16.453 3.559 1 97.44 91 ASP A C 1
ATOM 687 O O . ASP A 1 91 ? -3.318 -16.875 4.07 1 97.44 91 ASP A O 1
ATOM 691 N N . ALA A 1 92 ? -4.625 -16.672 2.277 1 98.62 92 ALA A N 1
ATOM 692 C CA . ALA A 1 92 ? -3.83 -17.547 1.425 1 98.62 92 ALA A CA 1
ATOM 693 C C . ALA A 1 92 ? -2.635 -16.812 0.833 1 98.62 92 ALA A C 1
ATOM 695 O O . ALA A 1 92 ? -2.436 -15.625 1.102 1 98.62 92 ALA A O 1
ATOM 696 N N . LEU A 1 93 ? -1.797 -17.562 0.137 1 98.88 93 LEU A N 1
ATOM 697 C CA . LEU A 1 93 ? -0.621 -17.047 -0.556 1 98.88 93 LEU A CA 1
ATOM 698 C C . LEU A 1 93 ? -0.824 -17.078 -2.066 1 98.88 93 LEU A C 1
ATOM 700 O O . LEU A 1 93 ? -1.382 -18.031 -2.605 1 98.88 93 LEU A O 1
ATOM 704 N N . TYR A 1 94 ? -0.404 -16 -2.789 1 98.94 94 TYR A N 1
ATOM 705 C CA . TYR A 1 94 ? -0.64 -15.891 -4.223 1 98.94 94 TYR A CA 1
ATOM 706 C C . TYR A 1 94 ? 0.622 -15.438 -4.949 1 98.94 94 TYR A C 1
ATOM 708 O O . TYR A 1 94 ? 1.128 -14.336 -4.699 1 98.94 94 TYR A O 1
ATOM 716 N N . TRP A 1 95 ? 1.083 -16.219 -5.867 1 98.94 95 TRP A N 1
ATOM 717 C CA . TRP A 1 95 ? 2.166 -15.766 -6.738 1 98.94 95 TRP A CA 1
ATOM 718 C C . TRP A 1 95 ? 1.705 -14.617 -7.637 1 98.94 95 TRP A C 1
ATOM 720 O O . TRP A 1 95 ? 0.593 -14.648 -8.172 1 98.94 95 TRP A O 1
ATOM 730 N N . ILE A 1 96 ? 2.525 -13.641 -7.766 1 99 96 ILE A N 1
ATOM 731 C CA . ILE A 1 96 ? 2.414 -12.633 -8.82 1 99 96 ILE A CA 1
ATOM 732 C C . ILE A 1 96 ? 3.67 -12.656 -9.688 1 99 96 ILE A C 1
ATOM 734 O O . ILE A 1 96 ? 4.625 -13.375 -9.391 1 99 96 ILE A O 1
ATOM 738 N N . GLY A 1 97 ? 3.746 -11.891 -10.742 1 98.94 97 GLY A N 1
ATOM 739 C CA . GLY A 1 97 ? 4.68 -12.133 -11.828 1 98.94 97 GLY A CA 1
ATOM 740 C C . GLY A 1 97 ? 6.074 -11.609 -11.547 1 98.94 97 GLY A C 1
ATOM 741 O O . GLY A 1 97 ? 7.012 -11.883 -12.297 1 98.94 97 GLY A O 1
ATOM 742 N N . ALA A 1 98 ? 6.363 -10.93 -10.414 1 98.88 98 ALA A N 1
ATOM 743 C CA . ALA A 1 98 ? 7.633 -10.258 -10.164 1 98.88 98 ALA A CA 1
ATOM 744 C C . ALA A 1 98 ? 8.695 -11.25 -9.695 1 98.88 98 ALA A C 1
ATOM 746 O O . ALA A 1 98 ? 8.398 -12.156 -8.914 1 98.88 98 ALA A O 1
ATOM 747 N N . THR A 1 99 ? 9.93 -11.047 -10.188 1 98.81 99 THR A N 1
ATOM 748 C CA . THR A 1 99 ? 11.055 -11.891 -9.789 1 98.81 99 THR A CA 1
ATOM 749 C C . THR A 1 99 ? 12.375 -11.125 -9.914 1 98.81 99 THR A C 1
ATOM 751 O O . THR A 1 99 ? 12.492 -10.211 -10.727 1 98.81 99 THR A O 1
ATOM 754 N N . ASP A 1 100 ? 13.281 -11.445 -9.078 1 98.62 100 ASP A N 1
ATOM 755 C CA . ASP A 1 100 ? 14.641 -10.945 -9.242 1 98.62 100 ASP A CA 1
ATOM 756 C C . ASP A 1 100 ? 15.633 -12.094 -9.43 1 98.62 100 ASP A C 1
ATOM 758 O O . ASP A 1 100 ? 16.812 -11.945 -9.117 1 98.62 100 ASP A O 1
ATOM 762 N N . ALA A 1 101 ? 15.133 -13.219 -9.883 1 97.19 101 ALA A N 1
ATOM 763 C CA . ALA A 1 101 ? 15.945 -14.414 -10.078 1 97.19 101 ALA A CA 1
ATOM 764 C C . ALA A 1 101 ? 17.031 -14.18 -11.125 1 97.19 101 ALA A C 1
ATOM 766 O O . ALA A 1 101 ? 18.109 -14.766 -11.055 1 97.19 101 ALA A O 1
ATOM 767 N N . GLY A 1 102 ? 16.75 -13.359 -12.141 1 95.88 102 GLY A N 1
ATOM 768 C CA . GLY A 1 102 ? 17.734 -13.07 -13.164 1 95.88 102 GLY A CA 1
ATOM 769 C C . GLY A 1 102 ? 18.938 -12.305 -12.633 1 95.88 102 GLY A C 1
ATOM 770 O O . GLY A 1 102 ? 20.078 -12.617 -12.969 1 95.88 102 GLY A O 1
ATOM 771 N N . HIS A 1 103 ? 18.641 -11.266 -11.883 1 96.81 103 HIS A N 1
ATOM 772 C CA . HIS A 1 103 ? 19.641 -10.438 -11.219 1 96.81 103 HIS A CA 1
ATOM 773 C C . HIS A 1 103 ? 19.172 -10.039 -9.82 1 96.81 103 HIS A C 1
ATOM 775 O O . HIS A 1 103 ? 18.312 -9.18 -9.664 1 96.81 103 HIS A O 1
ATOM 781 N N . GLU A 1 104 ? 19.891 -10.641 -8.805 1 97.38 104 GLU A N 1
ATOM 782 C CA . GLU A 1 104 ? 19.5 -10.453 -7.414 1 97.38 104 GLU A CA 1
ATOM 783 C C . GLU A 1 104 ? 19.359 -8.969 -7.074 1 97.38 104 GLU A C 1
ATOM 785 O O . GLU A 1 104 ? 20.281 -8.188 -7.332 1 97.38 104 GLU A O 1
ATOM 790 N N . GLY A 1 105 ? 18.219 -8.633 -6.559 1 97.31 105 GLY A N 1
ATOM 791 C CA . GLY A 1 105 ? 17.969 -7.262 -6.152 1 97.31 105 GLY A CA 1
ATOM 792 C C . GLY A 1 105 ? 17.312 -6.426 -7.234 1 97.31 105 GLY A C 1
ATOM 793 O O . GLY A 1 105 ? 16.812 -5.332 -6.961 1 97.31 105 GLY A O 1
ATOM 794 N N . HIS A 1 106 ? 17.328 -6.902 -8.453 1 97.88 106 HIS A N 1
ATOM 795 C CA . HIS A 1 106 ? 16.688 -6.211 -9.562 1 97.88 106 HIS A CA 1
ATOM 796 C C . HIS A 1 106 ? 15.383 -6.895 -9.953 1 97.88 106 HIS A C 1
ATOM 798 O O . HIS A 1 106 ? 15.375 -7.797 -10.797 1 97.88 106 HIS A O 1
ATOM 804 N N . TRP A 1 107 ? 14.352 -6.387 -9.398 1 98.81 107 TRP A N 1
ATOM 805 C CA . TRP A 1 107 ? 13.039 -7.004 -9.586 1 98.81 107 TRP A CA 1
ATOM 806 C C . TRP A 1 107 ? 12.406 -6.543 -10.898 1 98.81 107 TRP A C 1
ATOM 808 O O . TRP A 1 107 ? 12.352 -5.344 -11.18 1 98.81 107 TRP A O 1
ATOM 818 N N . VAL A 1 108 ? 11.891 -7.535 -11.664 1 98.81 108 VAL A N 1
ATOM 819 C CA . VAL A 1 108 ? 11.258 -7.219 -12.945 1 98.81 108 VAL A CA 1
ATOM 820 C C . VAL A 1 108 ? 9.945 -7.984 -13.078 1 98.81 108 VAL A C 1
ATOM 822 O O . VAL A 1 108 ? 9.781 -9.047 -12.484 1 98.81 108 VAL A O 1
ATOM 825 N N . TRP A 1 109 ? 9.07 -7.438 -13.844 1 98.62 109 TRP A N 1
ATOM 826 C CA . TRP A 1 109 ? 7.852 -8.125 -14.25 1 98.62 109 TRP A CA 1
ATOM 827 C C . TRP A 1 109 ? 8.117 -9.047 -15.438 1 98.62 109 TRP A C 1
ATOM 829 O O . TRP A 1 109 ? 9.195 -9 -16.047 1 98.62 109 TRP A O 1
ATOM 839 N N . PRO A 1 110 ? 7.07 -9.883 -15.773 1 95.75 110 PRO A N 1
ATOM 840 C CA . PRO A 1 110 ? 7.277 -10.812 -16.875 1 95.75 110 PRO A CA 1
ATOM 841 C C . PRO A 1 110 ? 7.648 -10.109 -18.188 1 95.75 110 PRO A C 1
ATOM 843 O O . PRO A 1 110 ? 8.367 -10.672 -19.016 1 95.75 110 PRO A O 1
ATOM 846 N N . ASN A 1 111 ? 7.27 -8.891 -18.328 1 95.5 111 ASN A N 1
ATOM 847 C CA . ASN A 1 111 ? 7.555 -8.164 -19.562 1 95.5 111 ASN A CA 1
ATOM 848 C C . ASN A 1 111 ? 8.891 -7.43 -19.469 1 95.5 111 ASN A C 1
ATOM 850 O O . ASN A 1 111 ? 9.234 -6.652 -20.359 1 95.5 111 ASN A O 1
ATOM 854 N N . GLY A 1 112 ? 9.562 -7.578 -18.344 1 97.06 112 GLY A N 1
ATOM 855 C CA . GLY A 1 112 ? 10.883 -6.996 -18.203 1 97.06 112 GLY A CA 1
ATOM 856 C C . GLY A 1 112 ? 10.867 -5.641 -17.516 1 97.06 112 GLY A C 1
ATOM 857 O O . GLY A 1 112 ? 11.914 -5.109 -17.141 1 97.06 112 GLY A O 1
ATOM 858 N N . ALA A 1 113 ? 9.688 -5.066 -17.344 1 98.25 113 ALA A N 1
ATOM 859 C CA . ALA A 1 113 ? 9.602 -3.76 -16.688 1 98.25 113 ALA A CA 1
ATOM 860 C C . ALA A 1 113 ? 10.039 -3.842 -15.227 1 98.25 113 ALA A C 1
ATOM 862 O O . ALA A 1 113 ? 9.828 -4.859 -14.57 1 98.25 113 ALA A O 1
ATOM 863 N N . PRO A 1 114 ? 10.633 -2.803 -14.727 1 98.56 114 PRO A N 1
ATOM 864 C CA . PRO A 1 114 ? 11.055 -2.803 -13.32 1 98.56 114 PRO A CA 1
ATOM 865 C C . PRO A 1 114 ? 9.875 -2.82 -12.352 1 98.56 114 PRO A C 1
ATOM 867 O O . PRO A 1 114 ? 8.805 -2.295 -12.672 1 98.56 114 PRO A O 1
ATOM 870 N N . VAL A 1 115 ? 10.062 -3.379 -11.211 1 98.88 115 VAL A N 1
ATOM 871 C CA . VAL A 1 115 ? 9.062 -3.416 -10.141 1 98.88 115 VAL A CA 1
ATOM 872 C C . VAL A 1 115 ? 9.266 -2.223 -9.211 1 98.88 115 VAL A C 1
ATOM 874 O O . VAL A 1 115 ? 10.391 -1.916 -8.82 1 98.88 115 VAL A O 1
ATOM 877 N N . GLU A 1 116 ? 8.18 -1.528 -8.938 1 98.38 116 GLU A N 1
ATOM 878 C CA . GLU A 1 116 ? 8.25 -0.488 -7.91 1 98.38 116 GLU A CA 1
ATOM 879 C C . GLU A 1 116 ? 8.453 -1.089 -6.523 1 98.38 116 GLU A C 1
ATOM 881 O O . GLU A 1 116 ? 7.699 -1.967 -6.102 1 98.38 116 GLU A O 1
ATOM 886 N N . MET A 1 117 ? 9.492 -0.572 -5.871 1 98.5 117 MET A N 1
ATOM 887 C CA . MET A 1 117 ? 9.852 -1.123 -4.57 1 98.5 117 MET A CA 1
ATOM 888 C C . MET A 1 117 ? 9.25 -0.293 -3.441 1 98.5 117 MET A C 1
ATOM 890 O O . MET A 1 117 ? 8.977 0.896 -3.615 1 98.5 117 MET A O 1
ATOM 894 N N . GLY A 1 118 ? 9.016 -0.953 -2.299 1 98.56 118 GLY A N 1
ATOM 895 C CA . GLY A 1 118 ? 8.586 -0.271 -1.086 1 98.56 118 GLY A CA 1
ATOM 896 C C . GLY A 1 118 ? 7.105 0.056 -1.074 1 98.56 118 GLY A C 1
ATOM 897 O O . GLY A 1 118 ? 6.305 -0.655 -1.683 1 98.56 118 GLY A O 1
ATOM 898 N N . THR A 1 119 ? 6.703 1.039 -0.313 1 98.75 119 THR A N 1
ATOM 899 C CA . THR A 1 119 ? 5.332 1.518 -0.154 1 98.75 119 THR A CA 1
ATOM 900 C C . THR A 1 119 ? 4.84 2.182 -1.436 1 98.75 119 THR A C 1
ATOM 902 O O . THR A 1 119 ? 5.535 3.016 -2.018 1 98.75 119 THR A O 1
ATOM 905 N N . PRO A 1 120 ? 3.697 1.786 -1.941 1 98.81 120 PRO A N 1
ATOM 906 C CA . PRO A 1 120 ? 2.592 1.158 -1.215 1 98.81 120 PRO A CA 1
ATOM 907 C C . PRO A 1 120 ? 2.441 -0.327 -1.538 1 98.81 120 PRO A C 1
ATOM 909 O O . PRO A 1 120 ? 1.373 -0.904 -1.321 1 98.81 120 PRO A O 1
ATOM 912 N N . PHE A 1 121 ? 3.439 -1.016 -2.047 1 98.94 121 PHE A N 1
ATOM 913 C CA . PHE A 1 121 ? 3.275 -2.377 -2.545 1 98.94 121 PHE A CA 1
ATOM 914 C C . PHE A 1 121 ? 3.799 -3.391 -1.535 1 98.94 121 PHE A C 1
ATOM 916 O O . PHE A 1 121 ? 3.088 -4.324 -1.16 1 98.94 121 PHE A O 1
ATOM 923 N N . TRP A 1 122 ? 5 -3.148 -1.023 1 98.88 122 TRP A N 1
ATOM 924 C CA . TRP A 1 122 ? 5.723 -4.148 -0.247 1 98.88 122 TRP A CA 1
ATOM 925 C C . TRP A 1 122 ? 5.391 -4.031 1.237 1 98.88 122 TRP A C 1
ATOM 927 O O . TRP A 1 122 ? 5.363 -2.93 1.788 1 98.88 122 TRP A O 1
ATOM 937 N N . GLY A 1 123 ? 5.176 -5.133 1.871 1 98.25 123 GLY A N 1
ATOM 938 C CA . GLY A 1 123 ? 4.707 -5.172 3.248 1 98.25 123 GLY A CA 1
ATOM 939 C C . GLY A 1 123 ? 5.812 -4.918 4.258 1 98.25 123 GLY A C 1
ATOM 940 O O . GLY A 1 123 ? 6.996 -4.988 3.924 1 98.25 123 GLY A O 1
ATOM 941 N N . THR A 1 124 ? 5.363 -4.605 5.43 1 96.56 124 THR A N 1
ATOM 942 C CA . THR A 1 124 ? 6.23 -4.531 6.602 1 96.56 124 THR A CA 1
ATOM 943 C C . THR A 1 124 ? 6.176 -5.832 7.398 1 96.56 124 THR A C 1
ATOM 945 O O . THR A 1 124 ? 5.18 -6.559 7.344 1 96.56 124 THR A O 1
ATOM 948 N N . TYR A 1 125 ? 7.258 -6.078 8.094 1 92.94 125 TYR A N 1
ATOM 949 C CA . TYR A 1 125 ? 7.273 -7.316 8.867 1 92.94 125 TYR A CA 1
ATOM 950 C C . TYR A 1 125 ? 8.102 -7.152 10.133 1 92.94 125 TYR A C 1
ATOM 952 O O . TYR A 1 125 ? 8.906 -6.227 10.242 1 92.94 125 TYR A O 1
ATOM 960 N N . GLY A 1 126 ? 7.805 -8.047 11.062 1 91.12 126 GLY A N 1
ATOM 961 C CA . GLY A 1 126 ? 8.594 -8.133 12.281 1 91.12 126 GLY A CA 1
ATOM 962 C C . GLY A 1 126 ? 8.289 -7.023 13.266 1 91.12 126 GLY A C 1
ATOM 963 O O . GLY A 1 126 ? 7.512 -6.113 12.969 1 91.12 126 GLY A O 1
ATOM 964 N N . CYS A 1 127 ? 8.938 -7.031 14.359 1 90.44 127 CYS A N 1
ATOM 965 C CA . CYS A 1 127 ? 8.648 -6.117 15.453 1 90.44 127 CYS A CA 1
ATOM 966 C C . CYS A 1 127 ? 9.312 -4.766 15.227 1 90.44 127 CYS A C 1
ATOM 968 O O . CYS A 1 127 ? 8.969 -3.783 15.891 1 90.44 127 CYS A O 1
ATOM 970 N N . TYR A 1 128 ? 10.203 -4.762 14.266 1 90.25 128 TYR A N 1
ATOM 971 C CA . TYR A 1 128 ? 10.906 -3.51 14 1 90.25 128 TYR A CA 1
ATOM 972 C C . TYR A 1 128 ? 10.477 -2.914 12.664 1 90.25 128 TYR A C 1
ATOM 974 O O . TYR A 1 128 ? 11.18 -2.078 12.094 1 90.25 128 TYR A O 1
ATOM 982 N N . ASN A 1 129 ? 9.375 -3.406 12.133 1 91.12 129 ASN A N 1
ATOM 983 C CA . ASN A 1 129 ? 8.75 -2.879 10.93 1 91.12 129 ASN A CA 1
ATOM 984 C C . ASN A 1 129 ? 9.711 -2.871 9.75 1 91.12 129 ASN A C 1
ATOM 986 O O . ASN A 1 129 ? 9.805 -1.883 9.016 1 91.12 129 ASN A O 1
ATOM 990 N N . GLN A 1 130 ? 10.453 -3.939 9.625 1 95 130 GLN A N 1
ATOM 991 C CA . GLN A 1 130 ? 11.242 -4.094 8.406 1 95 130 GLN A CA 1
ATOM 992 C C . GLN A 1 130 ? 10.344 -4.195 7.18 1 95 130 GLN A C 1
ATOM 994 O O . GLN A 1 130 ? 9.125 -4.34 7.309 1 95 130 GLN A O 1
ATOM 999 N N . GLN A 1 131 ? 10.922 -3.992 6.035 1 97.06 131 GLN A N 1
ATOM 1000 C CA . GLN A 1 131 ? 10.125 -4.02 4.816 1 97.06 131 GLN A CA 1
ATOM 1001 C C . GLN A 1 131 ? 10.609 -5.109 3.865 1 97.06 131 GLN A C 1
ATOM 1003 O O . GLN A 1 131 ? 11.812 -5.293 3.686 1 97.06 131 GLN A O 1
ATOM 1008 N N . TYR A 1 132 ? 9.672 -5.867 3.299 1 97.62 132 TYR A N 1
ATOM 1009 C CA . TYR A 1 132 ? 10.008 -6.832 2.258 1 97.62 132 TYR A CA 1
ATOM 1010 C C . TYR A 1 132 ? 10.5 -6.125 0.999 1 97.62 132 TYR A C 1
ATOM 1012 O O . TYR A 1 132 ? 10.18 -4.957 0.769 1 97.62 132 TYR A O 1
ATOM 1020 N N . PRO A 1 133 ? 11.266 -6.879 0.126 1 98.06 133 PRO A N 1
ATOM 1021 C CA . PRO A 1 133 ? 11.75 -8.258 0.214 1 98.06 133 PRO A CA 1
ATOM 1022 C C . PRO A 1 133 ? 12.906 -8.414 1.201 1 98.06 133 PRO A C 1
ATOM 1024 O O . PRO A 1 133 ? 13.672 -7.469 1.412 1 98.06 133 PRO A O 1
ATOM 1027 N N . ASP A 1 134 ? 13.023 -9.594 1.78 1 96.12 134 ASP A N 1
ATOM 1028 C CA . ASP A 1 134 ? 14.039 -9.805 2.807 1 96.12 134 ASP A CA 1
ATOM 1029 C C . ASP A 1 134 ? 14.812 -11.102 2.566 1 96.12 134 ASP A C 1
ATOM 1031 O O . ASP A 1 134 ? 15.703 -11.453 3.34 1 96.12 134 ASP A O 1
ATOM 1035 N N . GLY A 1 135 ? 14.516 -11.836 1.534 1 93.81 135 GLY A N 1
ATOM 1036 C CA . GLY A 1 135 ? 15.039 -13.18 1.359 1 93.81 135 GLY A CA 1
ATOM 1037 C C . GLY A 1 135 ? 16.391 -13.203 0.671 1 93.81 135 GLY A C 1
ATOM 1038 O O . GLY A 1 135 ? 17.031 -14.258 0.594 1 93.81 135 GLY A O 1
ATOM 1039 N N . LEU A 1 136 ? 16.719 -12.047 0.158 1 92 136 LEU A N 1
ATOM 1040 C CA . LEU A 1 136 ? 18.016 -11.93 -0.501 1 92 136 LEU A CA 1
ATOM 1041 C C . LEU A 1 136 ? 18.141 -12.945 -1.639 1 92 136 LEU A C 1
ATOM 1043 O O . LEU A 1 136 ? 17.312 -12.961 -2.551 1 92 136 LEU A O 1
ATOM 1047 N N . ALA A 1 137 ? 19.172 -13.773 -1.585 1 93 137 ALA A N 1
ATOM 1048 C CA . ALA A 1 137 ? 19.422 -14.664 -2.717 1 93 137 ALA A CA 1
ATOM 1049 C C . ALA A 1 137 ? 18.578 -15.93 -2.623 1 93 137 ALA A C 1
ATOM 1051 O O . ALA A 1 137 ? 18.531 -16.719 -3.564 1 93 137 ALA A O 1
ATOM 1052 N N . ALA A 1 138 ? 17.875 -16.109 -1.568 1 95.62 138 ALA A N 1
ATOM 1053 C CA . ALA A 1 138 ? 17.109 -17.328 -1.364 1 95.62 138 ALA A CA 1
ATOM 1054 C C . ALA A 1 138 ? 15.672 -17.172 -1.82 1 95.62 138 ALA A C 1
ATOM 1056 O O . ALA A 1 138 ? 15.023 -18.125 -2.236 1 95.62 138 ALA A O 1
ATOM 1057 N N . GLU A 1 139 ? 15.125 -16.016 -1.708 1 98.31 139 GLU A N 1
ATOM 1058 C CA . GLU A 1 139 ? 13.742 -15.703 -2.08 1 98.31 139 GLU A CA 1
ATOM 1059 C C . GLU A 1 139 ? 13.688 -14.695 -3.223 1 98.31 139 GLU A C 1
ATOM 1061 O O . GLU A 1 139 ? 13.992 -13.516 -3.029 1 98.31 139 GLU A O 1
ATOM 1066 N N . ASN A 1 140 ? 13.234 -15.164 -4.453 1 98.69 140 ASN A N 1
ATOM 1067 C CA . ASN A 1 140 ? 13.391 -14.352 -5.652 1 98.69 140 ASN A CA 1
ATOM 1068 C C . ASN A 1 140 ? 12.078 -14.211 -6.41 1 98.69 140 ASN A C 1
ATOM 1070 O O . ASN A 1 140 ? 12.062 -13.766 -7.562 1 98.69 140 ASN A O 1
ATOM 1074 N N . CYS A 1 141 ? 10.984 -14.633 -5.816 1 98.94 141 CYS A N 1
ATOM 1075 C CA . CYS A 1 141 ? 9.68 -14.539 -6.465 1 98.94 141 CYS A CA 1
ATOM 1076 C C . CYS A 1 141 ? 8.656 -13.891 -5.539 1 98.94 141 CYS A C 1
ATOM 1078 O O . CYS A 1 141 ? 8.641 -14.164 -4.336 1 98.94 141 CYS A O 1
ATOM 1080 N N . ALA A 1 142 ? 7.871 -13.094 -6.078 1 98.94 142 ALA A N 1
ATOM 1081 C CA . ALA A 1 142 ? 6.984 -12.266 -5.262 1 98.94 142 ALA A CA 1
ATOM 1082 C C . ALA A 1 142 ? 5.637 -12.945 -5.055 1 98.94 142 ALA A C 1
ATOM 1084 O O . ALA A 1 142 ? 5.148 -13.656 -5.938 1 98.94 142 ALA A O 1
ATOM 1085 N N . ILE A 1 143 ? 5.043 -12.68 -3.924 1 98.88 143 ILE A N 1
ATOM 1086 C CA . ILE A 1 143 ? 3.715 -13.164 -3.564 1 98.88 143 ILE A CA 1
ATOM 1087 C C . ILE A 1 143 ? 2.883 -12.031 -2.98 1 98.88 143 ILE A C 1
ATOM 1089 O O . ILE A 1 143 ? 3.432 -11.039 -2.484 1 98.88 143 ILE A O 1
ATOM 1093 N N . LEU A 1 144 ? 1.588 -12.102 -3.156 1 98.94 144 LEU A N 1
ATOM 1094 C CA . LEU A 1 144 ? 0.689 -11.508 -2.172 1 98.94 144 LEU A CA 1
ATOM 1095 C C . LEU A 1 144 ? 0.534 -12.414 -0.958 1 98.94 144 LEU A C 1
ATOM 1097 O O . LEU A 1 144 ? 0.084 -13.555 -1.086 1 98.94 144 LEU A O 1
ATOM 1101 N N . ASP A 1 145 ? 0.867 -11.906 0.198 1 98.69 145 ASP A N 1
ATOM 1102 C CA . ASP A 1 145 ? 0.974 -12.734 1.396 1 98.69 145 ASP A CA 1
ATOM 1103 C C . ASP A 1 145 ? -0.223 -12.516 2.32 1 98.69 145 ASP A C 1
ATOM 1105 O O . ASP A 1 145 ? -0.319 -11.492 2.992 1 98.69 145 ASP A O 1
ATOM 1109 N N . GLY A 1 146 ? -1.092 -13.516 2.406 1 98.19 146 GLY A N 1
ATOM 1110 C CA . GLY A 1 146 ? -2.264 -13.438 3.264 1 98.19 146 GLY A CA 1
ATOM 1111 C C . GLY A 1 146 ? -1.92 -13.219 4.727 1 98.19 146 GLY A C 1
ATOM 1112 O O . GLY A 1 146 ? -2.725 -12.672 5.484 1 98.19 146 GLY A O 1
ATOM 1113 N N . ASN A 1 147 ? -0.721 -13.609 5.141 1 96.75 147 ASN A N 1
ATOM 1114 C CA . ASN A 1 147 ? -0.292 -13.414 6.52 1 96.75 147 ASN A CA 1
ATOM 1115 C C . ASN A 1 147 ? 0.151 -11.977 6.77 1 96.75 147 ASN A C 1
ATOM 1117 O O . ASN A 1 147 ? 0.337 -11.57 7.918 1 96.75 147 ASN A O 1
ATOM 1121 N N . ALA A 1 148 ? 0.37 -11.219 5.754 1 96.81 148 ALA A N 1
ATOM 1122 C CA . ALA A 1 148 ? 0.794 -9.82 5.844 1 96.81 148 ALA A CA 1
ATOM 1123 C C . ALA A 1 148 ? -0.186 -8.906 5.125 1 96.81 148 ALA A C 1
ATOM 1125 O O . ALA A 1 148 ? 0.225 -8 4.387 1 96.81 148 ALA A O 1
ATOM 1126 N N . ASN A 1 149 ? -1.507 -9.234 5.285 1 98.12 149 ASN A N 1
ATOM 1127 C CA . ASN A 1 149 ? -2.598 -8.406 4.777 1 98.12 149 ASN A CA 1
ATOM 1128 C C . ASN A 1 149 ? -2.514 -8.242 3.262 1 98.12 149 ASN A C 1
ATOM 1130 O O . ASN A 1 149 ? -2.826 -7.172 2.734 1 98.12 149 ASN A O 1
ATOM 1134 N N . LEU A 1 150 ? -1.942 -9.188 2.568 1 98.81 150 LEU A N 1
ATOM 1135 C CA . LEU A 1 150 ? -1.894 -9.336 1.117 1 98.81 150 LEU A CA 1
ATOM 1136 C C . LEU A 1 150 ? -0.936 -8.32 0.503 1 98.81 150 LEU A C 1
ATOM 1138 O O . LEU A 1 150 ? -0.995 -8.047 -0.699 1 98.81 150 LEU A O 1
ATOM 1142 N N . TYR A 1 151 ? -0.029 -7.73 1.318 1 98.88 151 TYR A N 1
ATOM 1143 C CA . TYR A 1 151 ? 1.073 -6.957 0.76 1 98.88 151 TYR A CA 1
ATOM 1144 C C . TYR A 1 151 ? 2.094 -7.867 0.088 1 98.88 151 TYR A C 1
ATOM 1146 O O . TYR A 1 151 ? 2.098 -9.078 0.315 1 98.88 151 TYR A O 1
ATOM 1154 N N . PHE A 1 152 ? 2.916 -7.281 -0.767 1 98.94 152 PHE A N 1
ATOM 1155 C CA . PHE A 1 152 ? 3.979 -8.008 -1.448 1 98.94 152 PHE A CA 1
ATOM 1156 C C . PHE A 1 152 ? 4.969 -8.586 -0.445 1 98.94 152 PHE A C 1
ATOM 1158 O O . PHE A 1 152 ? 5.328 -7.926 0.532 1 98.94 152 PHE A O 1
ATOM 1165 N N . ASN A 1 153 ? 5.426 -9.75 -0.649 1 98.75 153 ASN A N 1
ATOM 1166 C CA . ASN A 1 153 ? 6.527 -10.453 -0.003 1 98.75 153 ASN A CA 1
ATOM 1167 C C . ASN A 1 153 ? 7.32 -11.297 -1.001 1 98.75 153 ASN A C 1
ATOM 1169 O O . ASN A 1 153 ? 6.855 -11.539 -2.115 1 98.75 153 ASN A O 1
ATOM 1173 N N . ASP A 1 154 ? 8.531 -11.609 -0.688 1 98.69 154 ASP A N 1
ATOM 1174 C CA . ASP A 1 154 ? 9.305 -12.5 -1.546 1 98.69 154 ASP A CA 1
ATOM 1175 C C . ASP A 1 154 ? 9.398 -13.898 -0.939 1 98.69 154 ASP A C 1
ATOM 1177 O O . ASP A 1 154 ? 9.461 -14.047 0.283 1 98.69 154 ASP A O 1
ATOM 1181 N N . PHE A 1 155 ? 9.359 -14.922 -1.844 1 98.56 155 PHE A N 1
ATOM 1182 C CA . PHE A 1 155 ? 9.445 -16.328 -1.471 1 98.56 155 PHE A CA 1
ATOM 1183 C C . PHE A 1 155 ? 10.406 -17.078 -2.391 1 98.56 155 PHE A C 1
ATOM 1185 O O . PHE A 1 155 ? 10.836 -16.531 -3.416 1 98.56 155 PHE A O 1
ATOM 1192 N N . ASN A 1 156 ? 10.766 -18.266 -1.91 1 98.62 156 ASN A N 1
ATOM 1193 C CA . ASN A 1 156 ? 11.508 -19.156 -2.787 1 98.62 156 ASN A CA 1
ATOM 1194 C C . ASN A 1 156 ? 10.672 -19.594 -3.992 1 98.62 156 ASN A C 1
ATOM 1196 O O . ASN A 1 156 ? 9.57 -20.125 -3.834 1 98.62 156 ASN A O 1
ATOM 1200 N N . CYS A 1 157 ? 11.211 -19.422 -5.168 1 98.69 157 CYS A N 1
ATOM 1201 C CA . CYS A 1 157 ? 10.469 -19.656 -6.398 1 98.69 157 CYS A CA 1
ATOM 1202 C C . CYS A 1 157 ? 10.031 -21.125 -6.488 1 98.69 157 CYS A C 1
ATOM 1204 O O . CYS A 1 157 ? 9.023 -21.422 -7.125 1 98.69 157 CYS A O 1
ATOM 1206 N N . ASP A 1 158 ? 10.766 -21.938 -5.836 1 98.12 158 ASP A N 1
ATOM 1207 C CA . ASP A 1 158 ? 10.547 -23.375 -5.949 1 98.12 158 ASP A CA 1
ATOM 1208 C C . ASP A 1 158 ? 9.867 -23.922 -4.695 1 98.12 158 ASP A C 1
ATOM 1210 O O . ASP A 1 158 ? 9.953 -25.125 -4.414 1 98.12 158 ASP A O 1
ATOM 1214 N N . ASP A 1 159 ? 9.32 -23.016 -3.955 1 97.44 159 ASP A N 1
ATOM 1215 C CA . ASP A 1 159 ? 8.68 -23.453 -2.717 1 97.44 159 ASP A CA 1
ATOM 1216 C C . ASP A 1 159 ? 7.566 -24.453 -3.002 1 97.44 159 ASP A C 1
ATOM 1218 O O . ASP A 1 159 ? 6.699 -24.219 -3.846 1 97.44 159 ASP A O 1
ATOM 1222 N N . THR A 1 160 ? 7.602 -25.594 -2.314 1 94.56 160 THR A N 1
ATOM 1223 C CA . THR A 1 160 ? 6.555 -26.609 -2.408 1 94.56 160 THR A CA 1
ATOM 1224 C C . THR A 1 160 ? 6.004 -26.953 -1.025 1 94.56 160 THR A C 1
ATOM 1226 O O . THR A 1 160 ? 5.172 -27.844 -0.886 1 94.56 160 THR A O 1
ATOM 1229 N N . THR A 1 161 ? 6.527 -26.25 -0.07 1 96.19 161 THR A N 1
ATOM 1230 C CA . THR A 1 161 ? 6.117 -26.5 1.307 1 96.19 161 THR A CA 1
ATOM 1231 C C . THR A 1 161 ? 4.773 -25.844 1.601 1 96.19 161 THR A C 1
ATOM 1233 O O . THR A 1 161 ? 3.934 -26.406 2.303 1 96.19 161 THR A O 1
ATOM 1236 N N . TYR A 1 162 ? 4.559 -24.688 1.089 1 97.12 162 TYR A N 1
ATOM 1237 C CA . TYR A 1 162 ? 3.328 -23.938 1.297 1 97.12 162 TYR A CA 1
ATOM 1238 C C . TYR A 1 162 ? 2.373 -24.125 0.124 1 97.12 162 TYR A C 1
ATOM 1240 O O . TYR A 1 162 ? 2.807 -24.312 -1.014 1 97.12 162 TYR A O 1
ATOM 1248 N N . SER A 1 163 ? 1.122 -24.078 0.46 1 97.69 163 SER A N 1
ATOM 1249 C CA . SER A 1 163 ? 0.099 -23.984 -0.577 1 97.69 163 SER A CA 1
ATOM 1250 C C . SER A 1 163 ? 0.014 -22.578 -1.148 1 97.69 163 SER A C 1
ATOM 1252 O O . SER A 1 163 ? -0.453 -21.656 -0.474 1 97.69 163 SER A O 1
ATOM 1254 N N . ILE A 1 164 ? 0.466 -22.438 -2.35 1 98.88 164 ILE A N 1
ATOM 1255 C CA . ILE A 1 164 ? 0.467 -21.125 -2.967 1 98.88 164 ILE A CA 1
ATOM 1256 C C . ILE A 1 164 ? -0.3 -21.172 -4.289 1 98.88 164 ILE A C 1
ATOM 1258 O O . ILE A 1 164 ? -0.063 -22.047 -5.117 1 98.88 164 ILE A O 1
ATOM 1262 N N . PHE A 1 165 ? -1.267 -20.281 -4.457 1 98.94 165 PHE A N 1
ATOM 1263 C CA . PHE A 1 165 ? -2.031 -20.125 -5.688 1 98.94 165 PHE A CA 1
ATOM 1264 C C . PHE A 1 165 ? -1.337 -19.156 -6.641 1 98.94 165 PHE A C 1
ATOM 1266 O O . PHE A 1 165 ? -0.379 -18.484 -6.262 1 98.94 165 PHE A O 1
ATOM 1273 N N . GLY A 1 166 ? -1.783 -19.188 -7.875 1 98.94 166 GLY A N 1
ATOM 1274 C CA . GLY A 1 166 ? -1.284 -18.234 -8.859 1 98.94 166 GLY A CA 1
ATOM 1275 C C . GLY A 1 166 ? -2.338 -17.25 -9.328 1 98.94 166 GLY A C 1
ATOM 1276 O O . GLY A 1 166 ? -3.502 -17.609 -9.508 1 98.94 166 GLY A O 1
ATOM 1277 N N . ILE A 1 167 ? -1.959 -16.031 -9.445 1 99 167 ILE A N 1
ATOM 1278 C CA . ILE A 1 167 ? -2.82 -15.039 -10.078 1 99 167 ILE A CA 1
ATOM 1279 C C . ILE A 1 167 ? -2.398 -14.852 -11.531 1 99 167 ILE A C 1
ATOM 1281 O O . ILE A 1 167 ? -1.362 -14.242 -11.812 1 99 167 ILE A O 1
ATOM 1285 N N . CYS A 1 168 ? -3.205 -15.312 -12.445 1 98.94 168 CYS A N 1
ATOM 1286 C CA . CYS A 1 168 ? -2.9 -15.234 -13.867 1 98.94 168 CYS A CA 1
ATOM 1287 C C . CYS A 1 168 ? -3.564 -14.016 -14.508 1 98.94 168 CYS A C 1
ATOM 1289 O O . CYS A 1 168 ? -4.684 -13.656 -14.141 1 98.94 168 CYS A O 1
ATOM 1291 N N . GLU A 1 169 ? -2.854 -13.484 -15.461 1 98.81 169 GLU A N 1
ATOM 1292 C CA . GLU A 1 169 ? -3.398 -12.344 -16.188 1 98.81 169 GLU A CA 1
ATOM 1293 C C . GLU A 1 169 ? -3.479 -12.641 -17.688 1 98.81 169 GLU A C 1
ATOM 1295 O O . GLU A 1 169 ? -2.584 -13.281 -18.25 1 98.81 169 GLU A O 1
ATOM 1300 N N . LYS A 1 170 ? -4.57 -12.18 -18.281 1 98.12 170 LYS A N 1
ATOM 1301 C CA . LYS A 1 170 ? -4.688 -12.086 -19.734 1 98.12 170 LYS A CA 1
ATOM 1302 C C . LYS A 1 170 ? -4.699 -10.633 -20.188 1 98.12 170 LYS A C 1
ATOM 1304 O O . LYS A 1 170 ? -5.594 -9.867 -19.828 1 98.12 170 LYS A O 1
ATOM 1309 N N . HIS A 1 171 ? -3.703 -10.32 -20.938 1 92.31 171 HIS A N 1
ATOM 1310 C CA . HIS A 1 171 ? -3.623 -8.945 -21.422 1 92.31 171 HIS A CA 1
ATOM 1311 C C . HIS A 1 171 ? -4.613 -8.711 -22.562 1 92.31 171 HIS A C 1
ATOM 1313 O O . HIS A 1 171 ? -4.805 -9.57 -23.422 1 92.31 171 HIS A O 1
ATOM 1319 N N . LEU A 1 172 ? -5.367 -7.633 -22.422 1 81.06 172 LEU A N 1
ATOM 1320 C CA . LEU A 1 172 ? -6.32 -7.27 -23.469 1 81.06 172 LEU A CA 1
ATOM 1321 C C . LEU A 1 172 ? -5.613 -6.566 -24.625 1 81.06 172 LEU A C 1
ATOM 1323 O O . LEU A 1 172 ? -4.602 -5.891 -24.422 1 81.06 172 LEU A O 1
ATOM 1327 N N . MET B 1 1 ? -5.316 68.438 -73.125 1 29.72 1 MET B N 1
ATOM 1328 C CA . MET B 1 1 ? -4.746 68.25 -71.75 1 29.72 1 MET B CA 1
ATOM 1329 C C . MET B 1 1 ? -5.543 67.25 -70.938 1 29.72 1 MET B C 1
ATOM 1331 O O . MET B 1 1 ? -6.539 67.625 -70.312 1 29.72 1 MET B O 1
ATOM 1335 N N . ILE B 1 2 ? -5.809 66 -71.562 1 37.06 2 ILE B N 1
ATOM 1336 C CA . ILE B 1 2 ? -6.672 64.938 -71 1 37.06 2 ILE B CA 1
ATOM 1337 C C . ILE B 1 2 ? -6.043 64.375 -69.75 1 37.06 2 ILE B C 1
ATOM 1339 O O . ILE B 1 2 ? -4.902 63.875 -69.812 1 37.06 2 ILE B O 1
ATOM 1343 N N . CYS B 1 3 ? -6.426 64.875 -68.562 1 33.56 3 CYS B N 1
ATOM 1344 C CA . CYS B 1 3 ? -6.098 64.562 -67.125 1 33.56 3 CYS B CA 1
ATOM 1345 C C . CYS B 1 3 ? -6.484 63.125 -66.812 1 33.56 3 CYS B C 1
ATOM 1347 O O . CYS B 1 3 ? -7.664 62.781 -66.812 1 33.56 3 CYS B O 1
ATOM 1349 N N . HIS B 1 4 ? -5.637 62.156 -67.125 1 38.12 4 HIS B N 1
ATOM 1350 C CA . HIS B 1 4 ? -5.816 60.75 -66.75 1 38.12 4 HIS B CA 1
ATOM 1351 C C . HIS B 1 4 ? -5.824 60.562 -65.25 1 38.12 4 HIS B C 1
ATOM 1353 O O . HIS B 1 4 ? -4.844 60.875 -64.562 1 38.12 4 HIS B O 1
ATOM 1359 N N . LEU B 1 5 ? -6.996 60.688 -64.625 1 35.78 5 LEU B N 1
ATOM 1360 C CA . LEU B 1 5 ? -7.254 60.438 -63.188 1 35.78 5 LEU B CA 1
ATOM 1361 C C . LEU B 1 5 ? -7.035 58.969 -62.844 1 35.78 5 LEU B C 1
ATOM 1363 O O . LEU B 1 5 ? -7.742 58.094 -63.344 1 35.78 5 LEU B O 1
ATOM 1367 N N . VAL B 1 6 ? -5.762 58.562 -62.625 1 38.53 6 VAL B N 1
ATOM 1368 C CA . VAL B 1 6 ? -5.488 57.188 -62.188 1 38.53 6 VAL B CA 1
ATOM 1369 C C . VAL B 1 6 ? -5.988 56.969 -60.781 1 38.53 6 VAL B C 1
ATOM 1371 O O . VAL B 1 6 ? -5.59 57.688 -59.844 1 38.53 6 VAL B O 1
ATOM 1374 N N . LEU B 1 7 ? -7.25 56.562 -60.594 1 36.94 7 LEU B N 1
ATOM 1375 C CA . LEU B 1 7 ? -7.82 56.188 -59.281 1 36.94 7 LEU B CA 1
ATOM 1376 C C . LEU B 1 7 ? -7.109 55 -58.719 1 36.94 7 LEU B C 1
ATOM 1378 O O . LEU B 1 7 ? -7.133 53.906 -59.312 1 36.94 7 LEU B O 1
ATOM 1382 N N . GLY B 1 8 ? -5.988 55.219 -58 1 35.41 8 GLY B N 1
ATOM 1383 C CA . GLY B 1 8 ? -5.309 54.125 -57.312 1 35.41 8 GLY B CA 1
ATOM 1384 C C . GLY B 1 8 ? -6.113 53.531 -56.188 1 35.41 8 GLY B C 1
ATOM 1385 O O . GLY B 1 8 ? -6.543 54.25 -55.281 1 35.41 8 GLY B O 1
ATOM 1386 N N . VAL B 1 9 ? -6.891 52.469 -56.469 1 39.53 9 VAL B N 1
ATOM 1387 C CA . VAL B 1 9 ? -7.648 51.719 -55.469 1 39.53 9 VAL B CA 1
ATOM 1388 C C . VAL B 1 9 ? -6.691 51.156 -54.438 1 39.53 9 VAL B C 1
ATOM 1390 O O . VAL B 1 9 ? -5.797 50.375 -54.781 1 39.53 9 VAL B O 1
ATOM 1393 N N . LEU B 1 10 ? -6.461 51.906 -53.344 1 36.53 10 LEU B N 1
ATOM 1394 C CA . LEU B 1 10 ? -5.707 51.375 -52.219 1 36.53 10 LEU B CA 1
ATOM 1395 C C . LEU B 1 10 ? -6.469 50.25 -51.562 1 36.53 10 LEU B C 1
ATOM 1397 O O . LEU B 1 10 ? -7.531 50.469 -50.969 1 36.53 10 LEU B O 1
ATOM 1401 N N . LEU B 1 11 ? -6.488 49.062 -52.125 1 40.69 11 LEU B N 1
ATOM 1402 C CA . LEU B 1 11 ? -7.012 47.938 -51.406 1 40.69 11 LEU B CA 1
ATOM 1403 C C . LEU B 1 11 ? -6.223 47.688 -50.125 1 40.69 11 LEU B C 1
ATOM 1405 O O . LEU B 1 11 ? -5.043 47.344 -50.156 1 40.69 11 LEU B O 1
ATOM 1409 N N . GLY B 1 12 ? -6.543 48.5 -49.094 1 39.56 12 GLY B N 1
ATOM 1410 C CA . GLY B 1 12 ? -6.008 48.188 -47.781 1 39.56 12 GLY B CA 1
ATOM 1411 C C . GLY B 1 12 ? -6.309 46.75 -47.344 1 39.56 12 GLY B C 1
ATOM 1412 O O . GLY B 1 12 ? -7.473 46.344 -47.281 1 39.56 12 GLY B O 1
ATOM 1413 N N . GLY B 1 13 ? -5.5 45.844 -47.75 1 40.5 13 GLY B N 1
ATOM 1414 C CA . GLY B 1 13 ? -5.582 44.5 -47.219 1 40.5 13 GLY B CA 1
ATOM 1415 C C . GLY B 1 13 ? -5.602 44.438 -45.719 1 40.5 13 GLY B C 1
ATOM 1416 O O . GLY B 1 13 ? -4.703 45 -45.062 1 40.5 13 GLY B O 1
ATOM 1417 N N . LEU B 1 14 ? -6.836 44.469 -45.125 1 41.62 14 LEU B N 1
ATOM 1418 C CA . LEU B 1 14 ? -6.973 44.156 -43.719 1 41.62 14 LEU B CA 1
ATOM 1419 C C . LEU B 1 14 ? -6.277 42.844 -43.375 1 41.62 14 LEU B C 1
ATOM 1421 O O . LEU B 1 14 ? -6.68 41.781 -43.875 1 41.62 14 LEU B O 1
ATOM 1425 N N . THR B 1 15 ? -4.988 42.875 -43.219 1 42.44 15 THR B N 1
ATOM 1426 C CA . THR B 1 15 ? -4.371 41.719 -42.562 1 42.44 15 THR B CA 1
ATOM 1427 C C . THR B 1 15 ? -5.023 41.438 -41.219 1 42.44 15 THR B C 1
ATOM 1429 O O . THR B 1 15 ? -4.988 42.281 -40.312 1 42.44 15 THR B O 1
ATOM 1432 N N . VAL B 1 16 ? -6.191 40.781 -41.188 1 44.56 16 VAL B N 1
ATOM 1433 C CA . VAL B 1 16 ? -6.652 40.156 -39.938 1 44.56 16 VAL B CA 1
ATOM 1434 C C . VAL B 1 16 ? -5.516 39.375 -39.312 1 44.56 16 VAL B C 1
ATOM 1436 O O . VAL B 1 16 ? -5.074 38.375 -39.875 1 44.56 16 VAL B O 1
ATOM 1439 N N . ASP B 1 17 ? -4.578 40 -38.719 1 43 17 ASP B N 1
ATOM 1440 C CA . ASP B 1 17 ? -3.742 39.25 -37.812 1 43 17 ASP B CA 1
ATOM 1441 C C . ASP B 1 17 ? -4.59 38.531 -36.781 1 43 17 ASP B C 1
ATOM 1443 O O . ASP B 1 17 ? -5.152 39.156 -35.875 1 43 17 ASP B O 1
ATOM 1447 N N . ALA B 1 18 ? -5.391 37.469 -37.156 1 41 18 ALA B N 1
ATOM 1448 C CA . ALA B 1 18 ? -5.895 36.625 -36.094 1 41 18 ALA B CA 1
ATOM 1449 C C . ALA B 1 18 ? -4.773 36.219 -35.125 1 41 18 ALA B C 1
ATOM 1451 O O . ALA B 1 18 ? -3.904 35.406 -35.5 1 41 18 ALA B O 1
ATOM 1452 N N . THR B 1 19 ? -4.293 37.125 -34.344 1 39.34 19 THR B N 1
ATOM 1453 C CA . THR B 1 19 ? -3.551 36.625 -33.188 1 39.34 19 THR B CA 1
ATOM 1454 C C . THR B 1 19 ? -4.258 35.406 -32.594 1 39.34 19 THR B C 1
ATOM 1456 O O . THR B 1 19 ? -5.387 35.5 -32.125 1 39.34 19 THR B O 1
ATOM 1459 N N . THR B 1 20 ? -4.301 34.25 -33.344 1 39.94 20 THR B N 1
ATOM 1460 C CA . THR B 1 20 ? -4.625 33.062 -32.594 1 39.94 20 THR B CA 1
ATOM 1461 C C . THR B 1 20 ? -4.047 33.125 -31.188 1 39.94 20 THR B C 1
ATOM 1463 O O . THR B 1 20 ? -2.824 33.094 -31.016 1 39.94 20 THR B O 1
ATOM 1466 N N . GLU B 1 21 ? -4.609 34 -30.359 1 40.72 21 GLU B N 1
ATOM 1467 C CA . GLU B 1 21 ? -4.281 33.781 -28.953 1 40.72 21 GLU B CA 1
ATOM 1468 C C . GLU B 1 21 ? -4.195 32.312 -28.609 1 40.72 21 GLU B C 1
ATOM 1470 O O . GLU B 1 21 ? -5.172 31.562 -28.766 1 40.72 21 GLU B O 1
ATOM 1475 N N . ARG B 1 22 ? -3.119 31.562 -29.062 1 35.19 22 ARG B N 1
ATOM 1476 C CA . ARG B 1 22 ? -2.848 30.281 -28.422 1 35.19 22 ARG B CA 1
ATOM 1477 C C . ARG B 1 22 ? -3.207 30.344 -26.938 1 35.19 22 ARG B C 1
ATOM 1479 O O . ARG B 1 22 ? -2.697 31.188 -26.203 1 35.19 22 ARG B O 1
ATOM 1486 N N . ASN B 1 23 ? -4.453 30.234 -26.609 1 37.84 23 ASN B N 1
ATOM 1487 C CA . ASN B 1 23 ? -4.73 29.844 -25.234 1 37.84 23 ASN B CA 1
ATOM 1488 C C . ASN B 1 23 ? -3.668 28.891 -24.688 1 37.84 23 ASN B C 1
ATOM 1490 O O . ASN B 1 23 ? -3.568 27.75 -25.141 1 37.84 23 ASN B O 1
ATOM 1494 N N . SER B 1 24 ? -2.361 29.266 -24.734 1 38.59 24 SER B N 1
ATOM 1495 C CA . SER B 1 24 ? -1.411 28.484 -23.953 1 38.59 24 SER B CA 1
ATOM 1496 C C . SER B 1 24 ? -2.07 27.906 -22.703 1 38.59 24 SER B C 1
ATOM 1498 O O . SER B 1 24 ? -2.588 28.656 -21.875 1 38.59 24 SER B O 1
ATOM 1500 N N . SER B 1 25 ? -2.834 26.938 -22.781 1 40.34 25 SER B N 1
ATOM 1501 C CA . SER B 1 25 ? -3.186 26.203 -21.578 1 40.34 25 SER B CA 1
ATOM 1502 C C . SER B 1 25 ? -2.064 26.266 -20.547 1 40.34 25 SER B C 1
ATOM 1504 O O . SER B 1 25 ? -0.999 25.672 -20.734 1 40.34 25 SER B O 1
ATOM 1506 N N . ALA B 1 26 ? -1.601 27.344 -20.125 1 41.19 26 ALA B N 1
ATOM 1507 C CA . ALA B 1 26 ? -0.637 27.531 -19.047 1 41.19 26 ALA B CA 1
ATOM 1508 C C . ALA B 1 26 ? -0.706 26.375 -18.047 1 41.19 26 ALA B C 1
ATOM 1510 O O . ALA B 1 26 ? -1.775 26.062 -17.516 1 41.19 26 ALA B O 1
ATOM 1511 N N . ARG B 1 27 ? -0.138 25.281 -18.281 1 49.59 27 ARG B N 1
ATOM 1512 C CA . ARG B 1 27 ? 0.048 24.297 -17.219 1 49.59 27 ARG B CA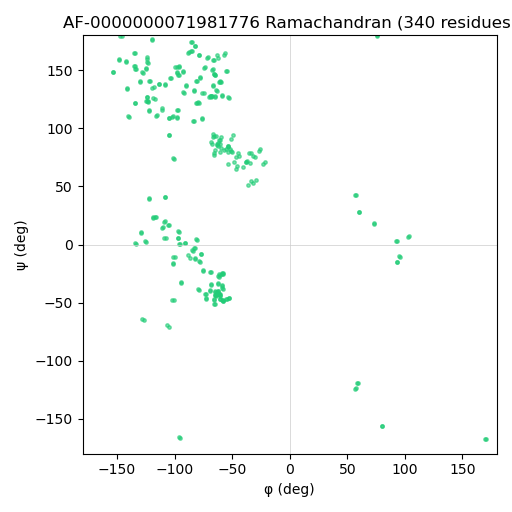 1
ATOM 1513 C C . ARG B 1 27 ? -0.013 24.969 -15.844 1 49.59 27 ARG B C 1
ATOM 1515 O O . ARG B 1 27 ? 0.888 25.719 -15.477 1 49.59 27 ARG B O 1
ATOM 1522 N N . VAL B 1 28 ? -1.155 25.453 -15.312 1 62.31 28 VAL B N 1
ATOM 1523 C CA . VAL B 1 28 ? -1.429 26.125 -14.039 1 62.31 28 VAL B CA 1
ATOM 1524 C C . VAL B 1 28 ? -0.714 25.375 -12.906 1 62.31 28 VAL B C 1
ATOM 1526 O O . VAL B 1 28 ? -0.998 24.203 -12.648 1 62.31 28 VAL B O 1
ATOM 1529 N N . GLY B 1 29 ? 0.61 25.547 -12.711 1 85.81 29 GLY B N 1
ATOM 1530 C CA . GLY B 1 29 ? 1.429 25.016 -11.641 1 85.81 29 GLY B CA 1
ATOM 1531 C C . GLY B 1 29 ? 0.938 25.406 -10.258 1 85.81 29 GLY B C 1
ATOM 1532 O O . GLY B 1 29 ? -0.062 26.125 -10.133 1 85.81 29 GLY B O 1
ATOM 1533 N N . CYS B 1 30 ? 1.404 24.703 -9.211 1 96.25 30 CYS B N 1
ATOM 1534 C CA . CYS B 1 30 ? 1.067 25 -7.82 1 96.25 30 CYS B CA 1
ATOM 1535 C C . CYS B 1 30 ? 1.696 26.312 -7.375 1 96.25 30 CYS B C 1
ATOM 1537 O O . CYS B 1 30 ? 2.863 26.578 -7.668 1 96.25 30 CYS B O 1
ATOM 1539 N N . ALA B 1 31 ? 0.883 27.25 -6.816 1 95 31 ALA B N 1
ATOM 1540 C CA . ALA B 1 31 ? 1.431 28.453 -6.215 1 95 31 ALA B CA 1
ATOM 1541 C C . ALA B 1 31 ? 2.285 28.125 -4.996 1 95 31 ALA B C 1
ATOM 1543 O O . ALA B 1 31 ? 1.935 27.25 -4.203 1 95 31 ALA B O 1
ATOM 1544 N N . ALA B 1 32 ? 3.293 28.922 -4.848 1 96.25 32 ALA B N 1
ATOM 1545 C CA . ALA B 1 32 ? 4.109 28.75 -3.65 1 96.25 32 ALA B CA 1
ATOM 1546 C C . ALA B 1 32 ? 3.275 28.938 -2.387 1 96.25 32 ALA B C 1
ATOM 1548 O O . ALA B 1 32 ? 2.377 29.781 -2.35 1 96.25 32 ALA B O 1
ATOM 1549 N N . PRO B 1 33 ? 3.518 28.109 -1.362 1 98.25 33 PRO B N 1
ATOM 1550 C CA . PRO B 1 33 ? 4.668 27.234 -1.171 1 98.25 33 PRO B CA 1
ATOM 1551 C C . PRO B 1 33 ? 4.387 25.797 -1.617 1 98.25 33 PRO B C 1
ATOM 1553 O O . PRO B 1 33 ? 5.195 24.891 -1.365 1 98.25 33 PRO B O 1
ATOM 1556 N N . PHE B 1 34 ? 3.307 25.641 -2.281 1 98.5 34 PHE B N 1
ATOM 1557 C CA . PHE B 1 34 ? 2.887 24.312 -2.695 1 98.5 34 PHE B CA 1
ATOM 1558 C C . PHE B 1 34 ? 3.674 23.844 -3.916 1 98.5 34 PHE B C 1
ATOM 1560 O O . PHE B 1 34 ? 4.004 24.656 -4.789 1 98.5 34 PHE B O 1
ATOM 1567 N N . VAL B 1 35 ? 3.969 22.578 -3.975 1 98.06 35 VAL B N 1
ATOM 1568 C CA . VAL B 1 35 ? 4.66 21.969 -5.105 1 98.06 35 VAL B CA 1
ATOM 1569 C C . VAL B 1 35 ? 3.824 20.812 -5.66 1 98.06 35 VAL B C 1
ATOM 1571 O O . VAL B 1 35 ? 3.029 20.219 -4.934 1 98.06 35 VAL B O 1
ATOM 1574 N N . MET B 1 36 ? 4.07 20.531 -6.852 1 97.75 36 MET B N 1
ATOM 1575 C CA . MET B 1 36 ? 3.324 19.453 -7.5 1 97.75 36 MET B CA 1
ATOM 1576 C C . MET B 1 36 ? 3.904 18.094 -7.145 1 97.75 36 MET B 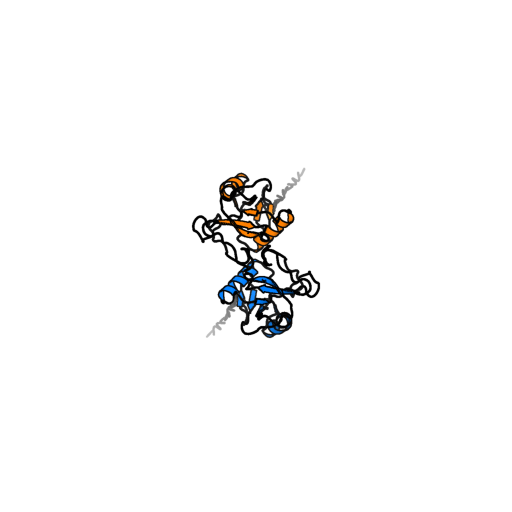C 1
ATOM 1578 O O . MET B 1 36 ? 5.09 17.844 -7.363 1 97.75 36 MET B O 1
ATOM 1582 N N . VAL B 1 37 ? 3.158 17.234 -6.59 1 98.06 37 VAL B N 1
ATOM 1583 C CA . VAL B 1 37 ? 3.439 15.828 -6.359 1 98.06 37 VAL B CA 1
ATOM 1584 C C . VAL B 1 37 ? 2.363 14.969 -7.027 1 98.06 37 VAL B C 1
ATOM 1586 O O . VAL B 1 37 ? 1.205 14.977 -6.602 1 98.06 37 VAL B O 1
ATOM 1589 N N . GLY B 1 38 ? 2.838 14.234 -8 1 95.5 38 GLY B N 1
ATOM 1590 C CA . GLY B 1 38 ? 1.803 13.695 -8.867 1 95.5 38 GLY B CA 1
ATOM 1591 C C . GLY B 1 38 ? 0.95 14.766 -9.523 1 95.5 38 GLY B C 1
ATOM 1592 O O . GLY B 1 38 ? 1.468 15.633 -10.227 1 95.5 38 GLY B O 1
ATOM 1593 N N . GLU B 1 39 ? -0.309 14.789 -9.289 1 94.75 39 GLU B N 1
ATOM 1594 C CA . GLU B 1 39 ? -1.205 15.797 -9.852 1 94.75 39 GLU B CA 1
ATOM 1595 C C . GLU B 1 39 ? -1.836 16.656 -8.758 1 94.75 39 GLU B C 1
ATOM 1597 O O . GLU B 1 39 ? -2.916 17.219 -8.945 1 94.75 39 GLU B O 1
ATOM 1602 N N . ARG B 1 40 ? -1.141 16.688 -7.664 1 97.31 40 ARG B N 1
ATOM 1603 C CA . ARG B 1 40 ? -1.678 17.406 -6.512 1 97.31 40 ARG B CA 1
ATOM 1604 C C . ARG B 1 40 ? -0.688 18.453 -6.008 1 97.31 40 ARG B C 1
ATOM 1606 O O . ARG B 1 40 ? 0.524 18.281 -6.16 1 97.31 40 ARG B O 1
ATOM 1613 N N . CYS B 1 41 ? -1.176 19.5 -5.406 1 98.56 41 CYS B N 1
ATOM 1614 C CA . CYS B 1 41 ? -0.34 20.547 -4.82 1 98.56 41 CYS B CA 1
ATOM 1615 C C . CYS B 1 41 ? -0.178 20.328 -3.318 1 98.56 41 CYS B C 1
ATOM 1617 O O . CYS B 1 41 ? -1.137 20.484 -2.559 1 98.56 41 CYS B O 1
ATOM 1619 N N . ILE B 1 42 ? 1.038 20.078 -2.914 1 98.62 42 ILE B N 1
ATOM 1620 C CA . ILE B 1 42 ? 1.312 19.656 -1.544 1 98.62 42 ILE B CA 1
ATOM 1621 C C . ILE B 1 42 ? 2.393 20.547 -0.934 1 98.62 42 ILE B C 1
ATOM 1623 O O . ILE B 1 42 ? 3.248 21.062 -1.649 1 98.62 42 ILE B O 1
ATOM 1627 N N . HIS B 1 43 ? 2.234 20.703 0.365 1 98.88 43 HIS B N 1
ATOM 1628 C CA . HIS B 1 43 ? 3.303 21.406 1.076 1 98.88 43 HIS B CA 1
ATOM 1629 C C . HIS B 1 43 ? 3.553 20.766 2.443 1 98.88 43 HIS B C 1
ATOM 1631 O O . HIS B 1 43 ? 2.607 20.453 3.168 1 98.88 43 HIS B O 1
ATOM 1637 N N . ILE B 1 44 ? 4.84 20.578 2.746 1 98.94 44 ILE B N 1
ATOM 1638 C CA . ILE B 1 44 ? 5.309 20.172 4.062 1 98.94 44 ILE B CA 1
ATOM 1639 C C . ILE B 1 44 ? 6.316 21.188 4.594 1 98.94 44 ILE B C 1
ATOM 1641 O O . ILE B 1 44 ? 7.309 21.484 3.926 1 98.94 44 ILE B O 1
ATOM 1645 N N . ASP B 1 45 ? 6.035 21.734 5.746 1 98.75 45 ASP B N 1
ATOM 1646 C CA . ASP B 1 45 ? 6.969 22.625 6.434 1 98.75 45 ASP B CA 1
ATOM 1647 C C . ASP B 1 45 ? 7.68 21.891 7.57 1 98.75 45 ASP B C 1
ATOM 1649 O O . ASP B 1 45 ? 7.082 21.641 8.617 1 98.75 45 ASP B O 1
ATOM 1653 N N . TYR B 1 46 ? 8.969 21.625 7.418 1 98.25 46 TYR B N 1
ATOM 1654 C CA . TYR B 1 46 ? 9.703 20.828 8.383 1 98.25 46 TYR B CA 1
ATOM 1655 C C . TYR B 1 46 ? 10.117 21.656 9.586 1 98.25 46 TYR B C 1
ATOM 1657 O O . TYR B 1 46 ? 10.703 21.141 10.547 1 98.25 46 TYR B O 1
ATOM 1665 N N . ALA B 1 47 ? 9.703 22.906 9.625 1 98.31 47 ALA B N 1
ATOM 1666 C CA . ALA B 1 47 ? 9.969 23.781 10.766 1 98.31 47 ALA B CA 1
ATOM 1667 C C . ALA B 1 47 ? 8.75 23.875 11.68 1 98.31 47 ALA B C 1
ATOM 1669 O O . ALA B 1 47 ? 8.82 24.453 12.766 1 98.31 47 ALA B O 1
ATOM 1670 N N . THR B 1 48 ? 7.641 23.359 11.203 1 98.44 48 THR B N 1
ATOM 1671 C CA . THR B 1 48 ? 6.395 23.516 11.945 1 98.44 48 THR B CA 1
ATOM 1672 C C . THR B 1 48 ? 5.828 22.156 12.344 1 98.44 48 THR B C 1
ATOM 1674 O O . THR B 1 48 ? 5.664 21.281 11.492 1 98.44 48 THR B O 1
ATOM 1677 N N . GLN B 1 49 ? 5.574 21.984 13.594 1 98.5 49 GLN B N 1
ATOM 1678 C CA . GLN B 1 49 ? 4.93 20.812 14.156 1 98.5 49 GLN B CA 1
ATOM 1679 C C . GLN B 1 49 ? 3.68 21.188 14.945 1 98.5 49 GLN B C 1
ATOM 1681 O O . GLN B 1 49 ? 3.52 22.328 15.352 1 98.5 49 GLN B O 1
ATOM 1686 N N . GLY B 1 50 ? 2.812 20.219 15.172 1 98.56 50 GLY B N 1
ATOM 1687 C CA . GLY B 1 50 ? 1.595 20.516 15.906 1 98.56 50 GLY B CA 1
ATOM 1688 C C . GLY B 1 50 ? 0.587 19.375 15.875 1 98.56 50 GLY B C 1
ATOM 1689 O O . GLY B 1 50 ? 0.91 18.266 15.445 1 98.56 50 GLY B O 1
ATOM 1690 N N . THR B 1 51 ? -0.625 19.719 16.312 1 98.81 51 THR B N 1
ATOM 1691 C CA . THR B 1 51 ? -1.696 18.734 16.375 1 98.81 51 THR B CA 1
ATOM 1692 C C . THR B 1 51 ? -2.412 18.609 15.031 1 98.81 51 THR B C 1
ATOM 1694 O O . THR B 1 51 ? -2.207 19.438 14.141 1 98.81 51 THR B O 1
ATOM 1697 N N . TRP B 1 52 ? -3.164 17.594 14.961 1 98.81 52 TRP B N 1
ATOM 1698 C CA . TRP B 1 52 ? -3.932 17.375 13.734 1 98.81 52 TRP B CA 1
ATOM 1699 C C . TRP B 1 52 ? -4.832 18.578 13.445 1 98.81 52 TRP B C 1
ATOM 1701 O O . TRP B 1 52 ? -4.836 19.094 12.328 1 98.81 52 TRP B O 1
ATOM 1711 N N . GLY B 1 53 ? -5.609 19.062 14.484 1 98.62 53 GLY B N 1
ATOM 1712 C CA . GLY B 1 53 ? -6.516 20.188 14.336 1 98.62 53 GLY B CA 1
ATOM 1713 C C . GLY B 1 53 ? -5.809 21.484 13.984 1 98.62 53 GLY B C 1
ATOM 1714 O O . GLY B 1 53 ? -6.305 22.266 13.172 1 98.62 53 GLY B O 1
ATOM 1715 N N . PHE B 1 54 ? -4.68 21.703 14.609 1 98.75 54 PHE B N 1
ATOM 1716 C CA . PHE B 1 54 ? -3.879 22.875 14.273 1 98.75 54 PHE B CA 1
ATOM 1717 C C . PHE B 1 54 ? -3.572 22.906 12.781 1 98.75 54 PHE B C 1
ATOM 1719 O O . PHE B 1 54 ? -3.766 23.938 12.125 1 98.75 54 PHE B O 1
ATOM 1726 N N . PHE B 1 55 ? -3.131 21.781 12.203 1 98.88 55 PHE B N 1
ATOM 1727 C CA . PHE B 1 55 ? -2.752 21.766 10.789 1 98.88 55 PHE B CA 1
ATOM 1728 C C . PHE B 1 55 ? -3.984 21.844 9.898 1 98.88 55 PHE B C 1
ATOM 1730 O O . PHE B 1 55 ? -4.027 22.641 8.953 1 98.88 55 PHE B O 1
ATOM 1737 N N . ASP B 1 56 ? -4.953 21.062 10.203 1 98.81 56 ASP B N 1
ATOM 1738 C CA . ASP B 1 56 ? -6.102 20.938 9.305 1 98.81 56 ASP B CA 1
ATOM 1739 C C . ASP B 1 56 ? -6.922 22.234 9.289 1 98.81 56 ASP B C 1
ATOM 1741 O O . ASP B 1 56 ? -7.387 22.656 8.234 1 98.81 56 ASP B O 1
ATOM 1745 N N . ASP B 1 57 ? -7.102 22.875 10.453 1 98.25 57 ASP B N 1
ATOM 1746 C CA . ASP B 1 57 ? -8.086 23.938 10.586 1 98.25 57 ASP B CA 1
ATOM 1747 C C . ASP B 1 57 ? -7.406 25.312 10.547 1 98.25 57 ASP B C 1
ATOM 1749 O O . ASP B 1 57 ? -8.078 26.328 10.359 1 98.25 57 ASP B O 1
ATOM 1753 N N . VAL B 1 58 ? -6.105 25.344 10.734 1 98.69 58 VAL B N 1
ATOM 1754 C CA . VAL B 1 58 ? -5.473 26.656 10.875 1 98.69 58 VAL B CA 1
ATOM 1755 C C . VAL B 1 58 ? -4.301 26.766 9.906 1 98.69 58 VAL B C 1
ATOM 1757 O O . VAL B 1 58 ? -4.387 27.469 8.898 1 98.69 58 VAL B O 1
ATOM 1760 N N . TYR B 1 59 ? -3.279 25.969 10.062 1 98.88 59 TYR B N 1
ATOM 1761 C CA . TYR B 1 59 ? -1.997 26.188 9.398 1 98.88 59 TYR B CA 1
ATOM 1762 C C . TYR B 1 59 ? -2.127 26.031 7.891 1 98.88 59 TYR B C 1
ATOM 1764 O O . TYR B 1 59 ? -1.661 26.875 7.125 1 98.88 59 TYR B O 1
ATOM 1772 N N . CYS B 1 60 ? -2.738 24.875 7.445 1 98.88 60 CYS B N 1
ATOM 1773 C CA . CYS B 1 60 ? -2.854 24.625 6.016 1 98.88 60 CYS B CA 1
ATOM 1774 C C . CYS B 1 60 ? -3.627 25.75 5.328 1 98.88 60 CYS B C 1
ATOM 1776 O O . CYS B 1 60 ? -3.291 26.141 4.211 1 98.88 60 CYS B O 1
ATOM 1778 N N . ILE B 1 61 ? -4.617 26.297 6.004 1 98.5 61 ILE B N 1
ATOM 1779 C CA . ILE B 1 61 ? -5.41 27.391 5.457 1 98.5 61 ILE B CA 1
ATOM 1780 C C . ILE B 1 61 ? -4.582 28.672 5.453 1 98.5 61 ILE B C 1
ATOM 1782 O O . ILE B 1 61 ? -4.559 29.391 4.457 1 98.5 61 ILE B O 1
ATOM 1786 N N . ALA B 1 62 ? -3.875 28.922 6.48 1 98.56 62 ALA B N 1
ATOM 1787 C CA . ALA B 1 62 ? -3.109 30.156 6.656 1 98.56 62 ALA B CA 1
ATOM 1788 C C . ALA B 1 62 ? -2.047 30.297 5.57 1 98.56 62 ALA B C 1
ATOM 1790 O O . ALA B 1 62 ? -1.725 31.422 5.156 1 98.56 62 ALA B O 1
ATOM 1791 N N . ILE B 1 63 ? -1.564 29.234 5.027 1 98.5 63 ILE B N 1
ATOM 1792 C CA . ILE B 1 63 ? -0.48 29.328 4.055 1 98.5 63 ILE B CA 1
ATOM 1793 C C . ILE B 1 63 ? -1.051 29.281 2.641 1 98.5 63 ILE B C 1
ATOM 1795 O O . ILE B 1 63 ? -0.304 29.156 1.667 1 98.5 63 ILE B O 1
ATOM 1799 N N . GLY B 1 64 ? -2.371 29.281 2.561 1 98 64 GLY B N 1
ATOM 1800 C CA . GLY B 1 64 ? -3.008 29.406 1.259 1 98 64 GLY B CA 1
ATOM 1801 C C . GLY B 1 64 ? -3.547 28.094 0.733 1 98 64 GLY B C 1
ATOM 1802 O O . GLY B 1 64 ? -3.953 28 -0.428 1 98 64 GLY B O 1
ATOM 1803 N N . GLY B 1 65 ? -3.496 27.031 1.6 1 98.44 65 GLY B N 1
ATOM 1804 C CA . GLY B 1 65 ? -4.043 25.75 1.211 1 98.44 65 GLY B CA 1
ATOM 1805 C C . GLY B 1 65 ? -5.461 25.531 1.695 1 98.44 65 GLY B C 1
ATOM 1806 O O . GLY B 1 65 ? -6.18 26.484 1.989 1 98.44 65 GLY B O 1
ATOM 1807 N N . ASP B 1 66 ? -5.926 24.359 1.646 1 98.19 66 ASP B N 1
ATOM 1808 C CA . ASP B 1 66 ? -7.277 24.016 2.072 1 98.19 66 ASP B CA 1
ATOM 1809 C C . ASP B 1 66 ? -7.258 23.266 3.406 1 98.19 66 ASP B C 1
ATOM 1811 O O . ASP B 1 66 ? -7.695 23.797 4.426 1 98.19 66 ASP B O 1
ATOM 1815 N N . ASN B 1 67 ? -6.762 22.047 3.412 1 98.56 67 ASN B N 1
ATOM 1816 C CA . ASN B 1 67 ? -6.707 21.156 4.57 1 98.56 67 ASN B CA 1
ATOM 1817 C C . ASN B 1 67 ? -5.477 20.25 4.531 1 98.56 67 ASN B C 1
ATOM 1819 O O . ASN B 1 67 ? -4.676 20.328 3.6 1 98.56 67 ASN B O 1
ATOM 1823 N N . LEU B 1 68 ? -5.379 19.469 5.531 1 98.94 68 LEU B N 1
ATOM 1824 C CA . LEU B 1 68 ? -4.48 18.312 5.426 1 98.94 68 LEU B CA 1
ATOM 1825 C C . LEU B 1 68 ? -4.828 17.469 4.211 1 98.94 68 LEU B C 1
ATOM 1827 O O . LEU B 1 68 ? -5.996 17.391 3.818 1 98.94 68 LEU B O 1
ATOM 1831 N N . ALA B 1 69 ? -3.814 16.875 3.705 1 98.88 69 ALA B N 1
ATOM 1832 C CA . ALA B 1 69 ? -3.908 16.203 2.404 1 98.88 69 ALA B CA 1
ATOM 1833 C C . ALA B 1 69 ? -4.895 15.047 2.451 1 98.88 69 ALA B C 1
ATOM 1835 O O . ALA B 1 69 ? -4.883 14.25 3.393 1 98.88 69 ALA B O 1
ATOM 1836 N N . LYS B 1 70 ? -5.766 14.992 1.48 1 98.69 70 LYS B N 1
ATOM 1837 C CA . LYS B 1 70 ? -6.586 13.828 1.179 1 98.69 70 LYS B CA 1
ATOM 1838 C C . LYS B 1 70 ? -5.82 12.82 0.322 1 98.69 70 LYS B C 1
ATOM 1840 O O . LYS B 1 70 ? -5.621 13.047 -0.875 1 98.69 70 LYS B O 1
ATOM 1845 N N . VAL B 1 71 ? -5.391 11.719 0.876 1 98.75 71 VAL B N 1
ATOM 1846 C CA . VAL B 1 71 ? -4.613 10.711 0.168 1 98.75 71 VAL B CA 1
ATOM 1847 C C . VAL B 1 71 ? -5.52 9.547 -0.227 1 98.75 71 VAL B C 1
ATOM 1849 O O . VAL B 1 71 ? -5.414 8.453 0.33 1 98.75 71 VAL B O 1
ATOM 1852 N N . ASP B 1 72 ? -6.355 9.812 -1.261 1 98.38 72 ASP B N 1
ATOM 1853 C CA . ASP B 1 72 ? -7.461 8.914 -1.58 1 98.38 72 ASP B CA 1
ATOM 1854 C C . ASP B 1 72 ? -7.191 8.156 -2.881 1 98.38 72 ASP B C 1
ATOM 1856 O O . ASP B 1 72 ? -8.094 7.516 -3.426 1 98.38 72 ASP B O 1
ATOM 1860 N N . ASP B 1 73 ? -6.047 8.328 -3.414 1 98.56 73 ASP B N 1
ATOM 1861 C CA . ASP B 1 73 ? -5.555 7.652 -4.613 1 98.56 73 ASP B CA 1
ATOM 1862 C C . ASP B 1 73 ? -4.238 6.926 -4.332 1 98.56 73 ASP B C 1
ATOM 1864 O O . ASP B 1 73 ? -3.26 7.547 -3.916 1 98.56 73 ASP B O 1
ATOM 1868 N N . ALA B 1 74 ? -4.227 5.598 -4.602 1 98.81 74 ALA B N 1
ATOM 1869 C CA . ALA B 1 74 ? -3.064 4.812 -4.203 1 98.81 74 ALA B CA 1
ATOM 1870 C C . ALA B 1 74 ? -1.837 5.191 -5.023 1 98.81 74 ALA B C 1
ATOM 1872 O O . ALA B 1 74 ? -0.708 5.133 -4.531 1 98.81 74 ALA B O 1
ATOM 1873 N N . ASN B 1 75 ? -2.047 5.527 -6.27 1 98.75 75 ASN B N 1
ATOM 1874 C CA . ASN B 1 75 ? -0.909 5.996 -7.051 1 98.75 75 ASN B CA 1
ATOM 1875 C C . ASN B 1 75 ? -0.364 7.316 -6.512 1 98.75 75 ASN B C 1
ATOM 1877 O O . ASN B 1 75 ? 0.852 7.496 -6.418 1 98.75 75 ASN B O 1
ATOM 1881 N N . PHE B 1 76 ? -1.232 8.211 -6.117 1 98.69 76 PHE B N 1
ATOM 1882 C CA . PHE B 1 76 ? -0.792 9.445 -5.469 1 98.69 76 PHE B CA 1
ATOM 1883 C C . PHE B 1 76 ? -0.067 9.133 -4.164 1 98.69 76 PHE B C 1
ATOM 1885 O O . PHE B 1 76 ? 0.941 9.766 -3.844 1 98.69 76 PHE B O 1
ATOM 1892 N N . PHE B 1 77 ? -0.625 8.172 -3.375 1 98.94 77 PHE B N 1
ATOM 1893 C CA . PHE B 1 77 ? 0.029 7.738 -2.145 1 98.94 77 PHE B CA 1
ATOM 1894 C C . PHE B 1 77 ? 1.47 7.324 -2.416 1 98.94 77 PHE B C 1
ATOM 1896 O O . PHE B 1 77 ? 2.389 7.758 -1.716 1 98.94 77 PHE B O 1
ATOM 1903 N N . GLY B 1 78 ? 1.677 6.543 -3.459 1 98.88 78 GLY B N 1
ATOM 1904 C CA . GLY B 1 78 ? 3.025 6.172 -3.855 1 98.88 78 GLY B CA 1
ATOM 1905 C C . GLY B 1 78 ? 3.895 7.363 -4.211 1 98.88 78 GLY B C 1
ATOM 1906 O O . GLY B 1 78 ? 5.055 7.434 -3.805 1 98.88 78 GLY B O 1
ATOM 1907 N N . ASP B 1 79 ? 3.307 8.281 -4.957 1 98.75 79 ASP B N 1
ATOM 1908 C CA . ASP B 1 79 ? 4.035 9.484 -5.324 1 98.75 79 ASP B CA 1
ATOM 1909 C C . ASP B 1 79 ? 4.438 10.289 -4.086 1 98.75 79 ASP B C 1
ATOM 1911 O O . ASP B 1 79 ? 5.547 10.82 -4.02 1 98.75 79 ASP B O 1
ATOM 1915 N N . LEU B 1 80 ? 3.549 10.391 -3.174 1 98.88 80 LEU B N 1
ATOM 1916 C CA . LEU B 1 80 ? 3.771 11.156 -1.948 1 98.88 80 LEU B CA 1
ATOM 1917 C C . LEU B 1 80 ? 4.871 10.523 -1.106 1 98.88 80 LEU B C 1
ATOM 1919 O O . LEU B 1 80 ? 5.742 11.219 -0.586 1 98.88 80 LEU B O 1
ATOM 1923 N N . VAL B 1 81 ? 4.871 9.219 -0.974 1 98.88 81 VAL B N 1
ATOM 1924 C CA . VAL B 1 81 ? 5.895 8.484 -0.238 1 98.88 81 VAL B CA 1
ATOM 1925 C C . VAL B 1 81 ? 7.262 8.727 -0.875 1 98.88 81 VAL B C 1
ATOM 1927 O O . VAL B 1 81 ? 8.234 9.023 -0.177 1 98.88 81 VAL B O 1
ATOM 1930 N N . GLN B 1 82 ? 7.277 8.609 -2.188 1 98.56 82 GLN B N 1
ATOM 1931 C CA . GLN B 1 82 ? 8.539 8.844 -2.883 1 98.56 82 GLN B CA 1
ATOM 1932 C C . GLN B 1 82 ? 9.023 10.273 -2.684 1 98.56 82 GLN B C 1
ATOM 1934 O O . GLN B 1 82 ? 10.219 10.516 -2.514 1 98.56 82 GLN B O 1
ATOM 1939 N N . TYR B 1 83 ? 8.117 11.234 -2.713 1 98.69 83 TYR B N 1
ATOM 1940 C CA . TYR B 1 83 ? 8.453 12.633 -2.479 1 98.69 83 TYR B CA 1
ATOM 1941 C C . TYR B 1 83 ? 9.094 12.82 -1.11 1 98.69 83 TYR B C 1
ATOM 1943 O O . TYR B 1 83 ? 10.148 13.461 -0.993 1 98.69 83 TYR B O 1
ATOM 1951 N N . ILE B 1 84 ? 8.508 12.25 -0.07 1 98.81 84 ILE B N 1
ATOM 1952 C CA . ILE B 1 84 ? 9.016 12.367 1.293 1 98.81 84 ILE B CA 1
ATOM 1953 C C . ILE B 1 84 ? 10.391 11.711 1.392 1 98.81 84 ILE B C 1
ATOM 1955 O O . ILE B 1 84 ? 11.312 12.273 1.99 1 98.81 84 ILE B O 1
ATOM 1959 N N . LYS B 1 85 ? 10.531 10.555 0.803 1 98.44 85 LYS B N 1
ATOM 1960 C CA . LYS B 1 85 ? 11.82 9.859 0.834 1 98.44 85 LYS B CA 1
ATOM 1961 C C . LYS B 1 85 ? 12.922 10.711 0.205 1 98.44 85 LYS B C 1
ATOM 1963 O O . LYS B 1 85 ? 14.047 10.734 0.693 1 98.44 85 LYS B O 1
ATOM 1968 N N . ASN B 1 86 ? 12.578 11.422 -0.836 1 98 86 ASN B N 1
ATOM 1969 C CA . ASN B 1 86 ? 13.547 12.25 -1.547 1 98 86 ASN B CA 1
ATOM 1970 C C . ASN B 1 86 ? 13.984 13.438 -0.704 1 98 86 ASN B C 1
ATOM 1972 O O . ASN B 1 86 ? 15.031 14.039 -0.965 1 98 86 ASN B O 1
ATOM 1976 N N . THR B 1 87 ? 13.172 13.883 0.268 1 97.38 87 THR B N 1
ATOM 1977 C CA . THR B 1 87 ? 13.562 14.977 1.146 1 97.38 87 THR B CA 1
ATOM 1978 C C . THR B 1 87 ? 14.586 14.508 2.176 1 97.38 87 THR B C 1
ATOM 1980 O O . THR B 1 87 ? 15.273 15.32 2.797 1 97.38 87 THR B O 1
ATOM 1983 N N . GLY B 1 88 ? 14.641 13.172 2.479 1 97.62 88 GLY B N 1
ATOM 1984 C CA . GLY B 1 88 ? 15.531 12.617 3.49 1 97.62 88 GLY B CA 1
ATOM 1985 C C . GLY B 1 88 ? 14.875 12.492 4.852 1 97.62 88 GLY B C 1
ATOM 1986 O O . GLY B 1 88 ? 15.492 12 5.801 1 97.62 88 GLY B O 1
ATOM 1987 N N . TRP B 1 89 ? 13.562 12.844 4.957 1 97.81 89 TRP B N 1
ATOM 1988 C CA . TRP B 1 89 ? 12.867 12.836 6.234 1 97.81 89 TRP B CA 1
ATOM 1989 C C . TRP B 1 89 ? 11.859 11.688 6.305 1 97.81 89 TRP B C 1
ATOM 1991 O O . TRP B 1 89 ? 10.742 11.867 6.793 1 97.81 89 TRP B O 1
ATOM 2001 N N . ASN B 1 90 ? 12.242 10.5 5.801 1 96.81 90 ASN B N 1
ATOM 2002 C CA . ASN B 1 90 ? 11.32 9.383 5.664 1 96.81 90 ASN B CA 1
ATOM 2003 C C . ASN B 1 90 ? 11.062 8.703 7.008 1 96.81 90 ASN B C 1
ATOM 2005 O O . ASN B 1 90 ? 10.141 7.898 7.133 1 96.81 90 ASN B O 1
ATOM 2009 N N . ASP B 1 91 ? 11.766 9.039 8.07 1 97.44 91 ASP B N 1
ATOM 2010 C CA . ASP B 1 91 ? 11.562 8.414 9.375 1 97.44 91 ASP B CA 1
ATOM 2011 C C . ASP B 1 91 ? 10.633 9.258 10.25 1 97.44 91 ASP B C 1
ATOM 2013 O O . ASP B 1 91 ? 10.281 8.852 11.359 1 97.44 91 ASP B O 1
ATOM 2017 N N . ALA B 1 92 ? 10.141 10.383 9.734 1 98.56 92 ALA B N 1
ATOM 2018 C CA . ALA B 1 92 ? 9.312 11.312 10.5 1 98.56 92 ALA B CA 1
ATOM 2019 C C . ALA B 1 92 ? 7.844 10.898 10.453 1 98.56 92 ALA B C 1
ATOM 2021 O O . ALA B 1 92 ? 7.492 9.891 9.828 1 98.56 92 ALA B O 1
ATOM 2022 N N . LEU B 1 93 ? 7.023 11.617 11.211 1 98.88 93 LEU B N 1
ATOM 2023 C CA . LEU B 1 93 ? 5.578 11.43 11.273 1 98.88 93 LEU B CA 1
ATOM 2024 C C . LEU B 1 93 ? 4.848 12.57 10.578 1 98.88 93 LEU B C 1
ATOM 2026 O O . LEU B 1 93 ? 5.238 13.734 10.719 1 98.88 93 LEU B O 1
ATOM 2030 N N . TYR B 1 94 ? 3.789 12.266 9.781 1 98.94 94 TYR B N 1
ATOM 2031 C CA . TYR B 1 94 ? 3.086 13.281 9.008 1 98.94 94 TYR B CA 1
ATOM 2032 C C . TYR B 1 94 ? 1.576 13.125 9.148 1 98.94 94 TYR B C 1
ATOM 2034 O O . TYR B 1 94 ? 1.013 12.094 8.766 1 98.94 94 TYR B O 1
ATOM 2042 N N . TRP B 1 95 ? 0.92 14.141 9.609 1 98.94 95 TRP B N 1
ATOM 2043 C CA . TRP B 1 95 ? -0.539 14.148 9.594 1 98.94 95 TRP B CA 1
ATOM 2044 C C . TRP B 1 95 ? -1.066 14.18 8.156 1 98.94 95 TRP B C 1
ATOM 2046 O O . TRP B 1 95 ? -0.539 14.906 7.312 1 98.94 95 TRP B O 1
ATOM 2056 N N . ILE B 1 96 ? -2.047 13.398 7.91 1 98.94 96 ILE B N 1
ATOM 2057 C CA . ILE B 1 96 ? -2.887 13.531 6.723 1 98.94 96 ILE B CA 1
ATOM 2058 C C . ILE B 1 96 ? -4.332 13.789 7.141 1 98.94 96 ILE B C 1
ATOM 2060 O O . ILE B 1 96 ? -4.656 13.766 8.328 1 98.94 96 ILE B O 1
ATOM 2064 N N . GLY B 1 97 ? -5.25 14.008 6.23 1 98.94 97 GLY B N 1
ATOM 2065 C CA . GLY B 1 97 ? -6.52 14.656 6.527 1 98.94 97 GLY B CA 1
ATOM 2066 C C . GLY B 1 97 ? -7.555 13.695 7.09 1 98.94 97 GLY B C 1
ATOM 2067 O O . GLY B 1 97 ? -8.617 14.125 7.547 1 98.94 97 GLY B O 1
ATOM 2068 N N . ALA B 1 98 ? -7.301 12.383 7.227 1 98.88 98 ALA B N 1
ATOM 2069 C CA . ALA B 1 98 ? -8.305 11.398 7.605 1 98.88 98 ALA B CA 1
ATOM 2070 C C . ALA B 1 98 ? -8.523 11.391 9.117 1 98.88 98 ALA B C 1
ATOM 2072 O O . ALA B 1 98 ? -7.57 11.5 9.891 1 98.88 98 ALA B O 1
ATOM 2073 N N . THR B 1 99 ? -9.805 11.234 9.516 1 98.81 99 THR B N 1
ATOM 2074 C CA . THR B 1 99 ? -10.156 11.156 10.922 1 98.81 99 THR B CA 1
ATOM 2075 C C . THR B 1 99 ? -11.445 10.352 11.117 1 98.81 99 THR B C 1
ATOM 2077 O O . THR B 1 99 ? -12.289 10.305 10.219 1 98.81 99 THR B O 1
ATOM 2080 N N . ASP B 1 100 ? -11.547 9.695 12.203 1 98.56 100 ASP B N 1
ATOM 2081 C CA . ASP B 1 100 ? -12.812 9.078 12.586 1 98.56 100 ASP B CA 1
ATOM 2082 C C . ASP B 1 100 ? -13.328 9.648 13.906 1 98.56 100 ASP B C 1
ATOM 2084 O O . ASP B 1 100 ? -14.078 8.984 14.625 1 98.56 100 ASP B O 1
ATOM 2088 N N . ALA B 1 101 ? -12.875 10.844 14.234 1 97.06 101 ALA B N 1
ATOM 2089 C CA . ALA B 1 101 ? -13.234 11.5 15.484 1 97.06 101 ALA B CA 1
ATOM 2090 C C . ALA B 1 101 ? -14.734 11.766 15.555 1 97.06 101 ALA B C 1
ATOM 2092 O O . ALA B 1 101 ? -15.328 11.758 16.641 1 97.06 101 ALA B O 1
ATOM 2093 N N . GLY B 1 102 ? -15.367 12.055 14.414 1 95.69 102 GLY B N 1
ATOM 2094 C CA . GLY B 1 102 ? -16.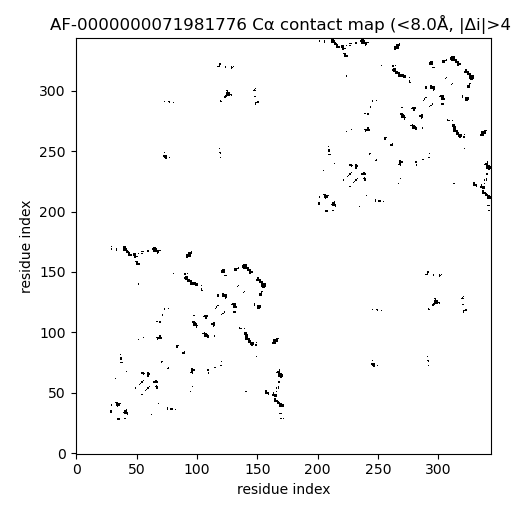797 12.297 14.398 1 95.69 102 GLY B CA 1
ATOM 2095 C C . GLY B 1 102 ? -17.625 11.078 14.758 1 95.69 102 GLY B C 1
ATOM 2096 O O . GLY B 1 102 ? -18.578 11.172 15.531 1 95.69 102 GLY B O 1
ATOM 2097 N N . HIS B 1 103 ? -17.266 9.984 14.133 1 96.62 103 HIS B N 1
ATOM 2098 C CA . HIS B 1 103 ? -17.875 8.68 14.383 1 96.62 103 HIS B CA 1
ATOM 2099 C C . HIS B 1 103 ? -16.812 7.574 14.391 1 96.62 103 HIS B C 1
ATOM 2101 O O . HIS B 1 103 ? -16.328 7.168 13.328 1 96.62 103 HIS B O 1
ATOM 2107 N N . GLU B 1 104 ? -16.594 7.039 15.641 1 97.19 104 GLU B N 1
ATOM 2108 C CA . GLU B 1 104 ? -15.523 6.059 15.82 1 97.19 104 GLU B CA 1
ATOM 2109 C C . GLU B 1 104 ? -15.672 4.898 14.836 1 97.19 104 GLU B C 1
ATOM 2111 O O . GLU B 1 104 ? -16.75 4.309 14.719 1 97.19 104 GLU B O 1
ATOM 2116 N N . GLY B 1 105 ? -14.602 4.656 14.125 1 97.19 105 GLY B N 1
ATOM 2117 C CA . GLY B 1 105 ? -14.586 3.557 13.172 1 97.19 105 GLY B CA 1
ATOM 2118 C C . GLY B 1 105 ? -14.984 3.975 11.766 1 97.19 105 GLY B C 1
ATOM 2119 O O . GLY B 1 105 ? -14.773 3.227 10.812 1 97.19 105 GLY B O 1
ATOM 2120 N N . HIS B 1 106 ? -15.57 5.125 11.641 1 97.81 106 HIS B N 1
ATOM 2121 C CA . HIS B 1 106 ? -15.953 5.656 10.336 1 97.81 106 HIS B CA 1
ATOM 2122 C C . HIS B 1 106 ? -15 6.766 9.891 1 97.81 106 HIS B C 1
ATOM 2124 O O . HIS B 1 106 ? -15.227 7.938 10.195 1 97.81 106 HIS B O 1
ATOM 2130 N N . TRP B 1 107 ? -14.047 6.359 9.141 1 98.81 107 TRP B N 1
ATOM 2131 C CA . TRP B 1 107 ? -13 7.281 8.727 1 98.81 107 TRP B CA 1
ATOM 2132 C C . TRP B 1 107 ? -13.43 8.102 7.516 1 98.81 107 TRP B C 1
ATOM 2134 O O . TRP B 1 107 ? -13.922 7.543 6.527 1 98.81 107 TRP B O 1
ATOM 2144 N N . VAL B 1 108 ? -13.203 9.43 7.602 1 98.75 108 VAL B N 1
ATOM 2145 C CA . VAL B 1 108 ? -13.578 10.312 6.504 1 98.75 108 VAL B CA 1
ATOM 2146 C C . VAL B 1 108 ? -12.445 11.297 6.219 1 98.75 108 VAL B C 1
ATOM 2148 O O . VAL B 1 108 ? -11.641 11.602 7.102 1 98.75 108 VAL B O 1
ATOM 2151 N N . TRP B 1 109 ? -12.398 11.75 5.027 1 98.56 109 TRP B N 1
ATOM 2152 C CA . TRP B 1 109 ? -11.523 12.844 4.629 1 98.56 109 TRP B CA 1
ATOM 2153 C C . TRP B 1 109 ? -12.141 14.195 4.977 1 98.56 109 TRP B C 1
ATOM 2155 O O . TRP B 1 109 ? -13.312 14.266 5.352 1 98.56 109 TRP B O 1
ATOM 2165 N N . PRO B 1 110 ? -11.305 15.273 4.812 1 95.75 110 PRO B N 1
ATOM 2166 C CA . PRO B 1 110 ? -11.828 16.594 5.156 1 95.75 110 PRO B CA 1
ATOM 2167 C C . PRO B 1 110 ? -13.094 16.953 4.371 1 95.75 110 PRO B C 1
ATOM 2169 O O . PRO B 1 110 ? -13.945 17.688 4.871 1 95.75 110 PRO B O 1
ATOM 2172 N N . ASN B 1 111 ? -13.266 16.375 3.236 1 95.5 111 ASN B N 1
ATOM 2173 C CA . ASN B 1 111 ? -14.422 16.688 2.412 1 95.5 111 ASN B CA 1
ATOM 2174 C C . ASN B 1 111 ? -15.594 15.758 2.721 1 95.5 111 ASN B C 1
ATOM 2176 O O . ASN B 1 111 ? -16.609 15.789 2.025 1 95.5 111 ASN B O 1
ATOM 2180 N N . GLY B 1 112 ? -15.398 14.875 3.648 1 97.06 112 GLY B N 1
ATOM 2181 C CA . GLY B 1 112 ? -16.469 14 4.082 1 97.06 112 GLY B CA 1
ATOM 2182 C C . GLY B 1 112 ? -16.469 12.656 3.375 1 97.06 112 GLY B C 1
ATOM 2183 O O . GLY B 1 112 ? -17.188 11.742 3.768 1 97.06 112 GLY B O 1
ATOM 2184 N N . ALA B 1 113 ? -15.648 12.516 2.336 1 98.31 113 ALA B N 1
ATOM 2185 C CA . ALA B 1 113 ? -15.594 11.242 1.617 1 98.31 113 ALA B CA 1
ATOM 2186 C C . ALA B 1 113 ? -15.031 10.141 2.504 1 98.31 113 ALA B C 1
ATOM 2188 O O . ALA B 1 113 ? -14.18 10.391 3.359 1 98.31 113 ALA B O 1
ATOM 2189 N N . PRO B 1 114 ? -15.492 8.938 2.32 1 98.56 114 PRO B N 1
ATOM 2190 C CA . PR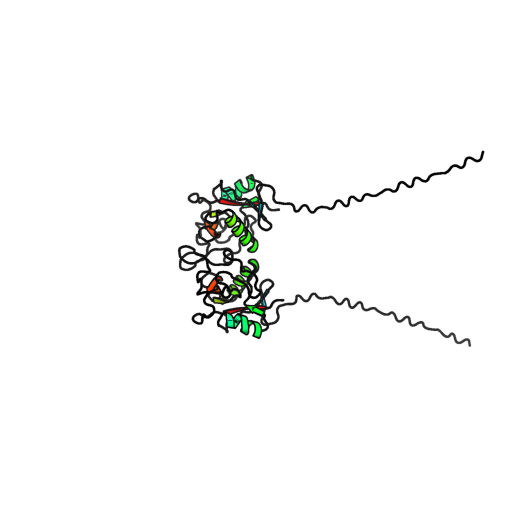O B 1 114 ? -14.977 7.824 3.119 1 98.56 114 PRO B CA 1
ATOM 2191 C C . PRO B 1 114 ? -13.516 7.5 2.811 1 98.56 114 PRO B C 1
ATOM 2193 O O . PRO B 1 114 ? -13.062 7.703 1.683 1 98.56 114 PRO B O 1
ATOM 2196 N N . VAL B 1 115 ? -12.82 7.012 3.764 1 98.88 115 VAL B N 1
ATOM 2197 C CA . VAL B 1 115 ? -11.43 6.578 3.617 1 98.88 115 VAL B CA 1
ATOM 2198 C C . VAL B 1 115 ? -11.391 5.094 3.26 1 98.88 115 VAL B C 1
ATOM 2200 O O . VAL B 1 115 ? -12.102 4.281 3.867 1 98.88 115 VAL B O 1
ATOM 2203 N N . GLU B 1 116 ? -10.625 4.773 2.229 1 98.38 116 GLU B N 1
ATOM 2204 C CA . GLU B 1 116 ? -10.383 3.363 1.936 1 98.38 116 GLU B CA 1
ATOM 2205 C C . GLU B 1 116 ? -9.547 2.707 3.025 1 98.38 116 GLU B C 1
ATOM 2207 O O . GLU B 1 116 ? -8.469 3.201 3.367 1 98.38 116 GLU B O 1
ATOM 2212 N N . MET B 1 117 ? -10.086 1.591 3.518 1 98.44 117 MET B N 1
ATOM 2213 C CA . MET B 1 117 ? -9.422 0.921 4.633 1 98.44 117 MET B CA 1
ATOM 2214 C C . MET B 1 117 ? -8.555 -0.232 4.141 1 98.44 117 MET B C 1
ATOM 2216 O O . MET B 1 117 ? -8.82 -0.799 3.078 1 98.44 117 MET B O 1
ATOM 2220 N N . GLY B 1 118 ? -7.512 -0.535 4.914 1 98.5 118 GLY B N 1
ATOM 2221 C CA . GLY B 1 118 ? -6.68 -1.702 4.66 1 98.5 118 GLY B CA 1
ATOM 2222 C C . GLY B 1 118 ? -5.664 -1.481 3.557 1 98.5 118 GLY B C 1
ATOM 2223 O O . GLY B 1 118 ? -5.203 -0.357 3.344 1 98.5 118 GLY B O 1
ATOM 2224 N N . THR B 1 119 ? -5.199 -2.529 2.922 1 98.75 119 THR B N 1
ATOM 2225 C CA . THR B 1 119 ? -4.223 -2.545 1.837 1 98.75 119 THR B CA 1
ATOM 2226 C C . THR B 1 119 ? -4.809 -1.92 0.574 1 98.75 119 THR B C 1
ATOM 2228 O O . THR B 1 119 ? -5.926 -2.254 0.172 1 98.75 119 THR B O 1
ATOM 2231 N N . PRO B 1 120 ? -4.137 -0.968 -0.003 1 98.81 120 PRO B N 1
ATOM 2232 C CA . PRO B 1 120 ? -2.689 -0.749 0.07 1 98.81 120 PRO B CA 1
ATOM 2233 C C . PRO B 1 120 ? -2.318 0.476 0.905 1 98.81 120 PRO B C 1
ATOM 2235 O O . PRO B 1 120 ? -1.206 0.996 0.786 1 98.81 120 PRO B O 1
ATOM 2238 N N . PHE B 1 121 ? -3.17 0.991 1.766 1 98.94 121 PHE B N 1
ATOM 2239 C CA . PHE B 1 121 ? -2.932 2.266 2.43 1 98.94 121 PHE B CA 1
ATOM 2240 C C . PHE B 1 121 ? -2.424 2.049 3.852 1 98.94 121 PHE B C 1
ATOM 2242 O O . PHE B 1 121 ? -1.395 2.605 4.238 1 98.94 121 PHE B O 1
ATOM 2249 N N . TRP B 1 122 ? -3.088 1.17 4.59 1 98.88 122 TRP B N 1
ATOM 2250 C CA . TRP B 1 122 ? -2.873 1.054 6.027 1 98.88 122 TRP B CA 1
ATOM 2251 C C . TRP B 1 122 ? -1.776 0.039 6.336 1 98.88 122 TRP B C 1
ATOM 2253 O O . TRP B 1 122 ? -1.74 -1.044 5.746 1 98.88 122 TRP B O 1
ATOM 2263 N N . GLY B 1 123 ? -0.934 0.373 7.254 1 98.31 123 GLY B N 1
ATOM 2264 C CA . GLY B 1 123 ? 0.246 -0.423 7.559 1 98.31 123 GLY B CA 1
ATOM 2265 C C . GLY B 1 123 ? -0.058 -1.637 8.414 1 98.31 123 GLY B C 1
ATOM 2266 O O . GLY B 1 123 ? -1.136 -1.732 9.008 1 98.31 123 GLY B O 1
ATOM 2267 N N . THR B 1 124 ? 0.893 -2.516 8.406 1 96.31 124 THR B N 1
ATOM 2268 C CA . THR B 1 124 ? 0.917 -3.662 9.305 1 96.31 124 THR B CA 1
ATOM 2269 C C . THR B 1 124 ? 1.847 -3.402 10.484 1 96.31 124 THR B C 1
ATOM 2271 O O . THR B 1 124 ? 2.789 -2.615 10.383 1 96.31 124 THR B O 1
ATOM 2274 N N . TYR B 1 125 ? 1.524 -4.062 11.586 1 92.38 125 TYR B N 1
ATOM 2275 C CA . TYR B 1 125 ? 2.365 -3.834 12.75 1 92.38 125 TYR B CA 1
ATOM 2276 C C . TYR B 1 125 ? 2.449 -5.086 13.617 1 92.38 125 TYR B C 1
ATOM 2278 O O . TYR B 1 125 ? 1.618 -5.988 13.5 1 92.38 125 TYR B O 1
ATOM 2286 N N . GLY B 1 126 ? 3.5 -5.074 14.414 1 90.94 126 GLY B N 1
ATOM 2287 C CA . GLY B 1 126 ? 3.66 -6.121 15.406 1 90.94 126 GLY B CA 1
ATOM 2288 C C . GLY B 1 126 ? 4.129 -7.438 14.812 1 90.94 126 GLY B C 1
ATOM 2289 O O . GLY B 1 126 ? 4.273 -7.562 13.602 1 90.94 126 GLY B O 1
ATOM 2290 N N . CYS B 1 127 ? 4.305 -8.398 15.625 1 90.31 127 CYS B N 1
ATOM 2291 C CA . CYS B 1 127 ? 4.891 -9.672 15.219 1 90.31 127 CYS B CA 1
ATOM 2292 C C . CYS B 1 127 ? 3.842 -10.578 14.586 1 90.31 127 CYS B C 1
ATOM 2294 O O . CYS B 1 127 ? 4.184 -11.57 13.938 1 90.31 127 CYS B O 1
ATOM 2296 N N . TYR B 1 128 ? 2.592 -10.156 14.742 1 90.19 128 TYR B N 1
ATOM 2297 C CA . TYR B 1 128 ? 1.527 -10.984 14.18 1 90.19 128 TYR B CA 1
ATOM 2298 C C . TYR B 1 128 ? 0.87 -10.289 12.992 1 90.19 128 TYR B C 1
ATOM 2300 O O . TYR B 1 128 ? -0.248 -10.633 12.602 1 90.19 128 TYR B O 1
ATOM 2308 N N . ASN B 1 129 ? 1.518 -9.258 12.492 1 90.75 129 ASN B N 1
ATOM 2309 C CA . ASN B 1 129 ? 1.109 -8.547 11.281 1 90.75 129 ASN B CA 1
ATOM 2310 C C . ASN B 1 129 ? -0.312 -8.008 11.398 1 90.75 129 ASN B C 1
ATOM 2312 O O . ASN B 1 129 ? -1.111 -8.141 10.477 1 90.75 129 ASN B O 1
ATOM 2316 N N . GLN B 1 130 ? -0.611 -7.465 12.547 1 94.88 130 GLN B N 1
ATOM 2317 C CA . GLN B 1 130 ? -1.874 -6.742 12.664 1 94.88 130 GLN B CA 1
ATOM 2318 C C . GLN B 1 130 ? -1.906 -5.539 11.727 1 94.88 130 GLN B C 1
ATOM 2320 O O . GLN B 1 130 ? -0.873 -5.137 11.188 1 94.88 130 GLN B O 1
ATOM 2325 N N . GLN B 1 131 ? -3.096 -5.078 11.469 1 97 131 GLN B N 1
ATOM 2326 C CA . GLN B 1 131 ? -3.217 -3.959 10.539 1 97 131 GLN B CA 1
ATOM 2327 C C . GLN B 1 131 ? -3.814 -2.736 11.227 1 97 131 GLN B C 1
ATOM 2329 O O . GLN B 1 131 ? -4.762 -2.857 12 1 97 131 GLN B O 1
ATOM 2334 N N . TYR B 1 132 ? -3.229 -1.554 10.977 1 97.56 132 TYR B N 1
ATOM 2335 C CA . TYR B 1 132 ? -3.805 -0.301 11.453 1 97.56 132 TYR B CA 1
ATOM 2336 C C . TYR B 1 132 ? -5.129 -0.012 10.758 1 97.56 132 TYR B C 1
ATOM 2338 O O . TYR B 1 132 ? -5.375 -0.5 9.648 1 97.56 132 TYR B O 1
ATOM 2346 N N . PRO B 1 133 ? -5.996 0.851 11.375 1 98 133 PRO B N 1
ATOM 2347 C CA . PRO B 1 133 ? -5.891 1.525 12.672 1 98 133 PRO B CA 1
ATOM 2348 C C . PRO B 1 133 ? -6.125 0.58 13.852 1 98 133 PRO B C 1
ATOM 2350 O O . PRO B 1 133 ? -6.836 -0.417 13.719 1 98 133 PRO B O 1
ATOM 2353 N N . ASP B 1 134 ? -5.531 0.889 15.008 1 95.69 134 ASP B N 1
ATOM 2354 C CA . ASP B 1 134 ? -5.621 -0.008 16.156 1 95.69 134 ASP B CA 1
ATOM 2355 C C . ASP B 1 134 ? -5.941 0.766 17.438 1 95.69 134 ASP B C 1
ATOM 2357 O O . ASP B 1 134 ? -6.023 0.182 18.516 1 95.69 134 ASP B O 1
ATOM 2361 N N . GLY B 1 135 ? -6.121 2.055 17.391 1 92.69 135 GLY B N 1
ATOM 2362 C CA . GLY B 1 135 ? -6.199 2.883 18.578 1 92.69 135 GLY B CA 1
ATOM 2363 C C . GLY B 1 135 ? -7.605 2.996 19.141 1 92.69 135 GLY B C 1
ATOM 2364 O O . GLY B 1 135 ? -7.812 3.578 20.203 1 92.69 135 GLY B O 1
ATOM 2365 N N . LEU B 1 136 ? -8.492 2.492 18.375 1 90.88 136 LEU B N 1
ATOM 2366 C CA . LEU B 1 136 ? -9.883 2.51 18.812 1 90.88 136 LEU B CA 1
ATOM 2367 C C . LEU B 1 136 ? -10.344 3.934 19.125 1 90.88 136 LEU B C 1
ATOM 2369 O O . LEU B 1 136 ? -10.258 4.812 18.266 1 90.88 136 LEU B O 1
ATOM 2373 N N . ALA B 1 137 ? -10.844 4.156 20.344 1 91.69 137 ALA B N 1
ATOM 2374 C CA . ALA B 1 137 ? -11.43 5.461 20.641 1 91.69 137 ALA B CA 1
ATOM 2375 C C . ALA B 1 137 ? -10.352 6.461 21.062 1 91.69 137 ALA B C 1
ATOM 2377 O O . ALA B 1 137 ? -10.633 7.652 21.203 1 91.69 137 ALA B O 1
ATOM 2378 N N . ALA B 1 138 ? -9.156 6.039 21.188 1 94.94 138 ALA B N 1
ATOM 2379 C CA . ALA B 1 138 ? -8.094 6.914 21.672 1 94.94 138 ALA B CA 1
ATOM 2380 C C . ALA B 1 138 ? -7.336 7.555 20.5 1 94.94 138 ALA B C 1
ATOM 2382 O O . ALA B 1 138 ? -6.816 8.664 20.625 1 94.94 138 ALA B O 1
ATOM 2383 N N . GLU B 1 139 ? -7.203 6.883 19.422 1 98.19 139 GLU B N 1
ATOM 2384 C CA . GLU B 1 139 ? -6.488 7.355 18.234 1 98.19 139 GLU B CA 1
ATOM 2385 C C . GLU B 1 139 ? -7.43 7.527 17.047 1 98.19 139 GLU B C 1
ATOM 2387 O O . GLU B 1 139 ? -7.91 6.543 16.484 1 98.19 139 GLU B O 1
ATOM 2392 N N . ASN B 1 140 ? -7.664 8.844 16.625 1 98.69 140 ASN B N 1
ATOM 2393 C CA . ASN B 1 140 ? -8.734 9.117 15.672 1 98.69 140 ASN B CA 1
ATOM 2394 C C . ASN B 1 140 ? -8.242 9.953 14.5 1 98.69 140 ASN B C 1
ATOM 2396 O O . ASN B 1 140 ? -9.039 10.484 13.727 1 98.69 140 ASN B O 1
ATOM 2400 N N . CYS B 1 141 ? -6.945 10.133 14.375 1 98.94 141 CYS B N 1
ATOM 2401 C CA . CYS B 1 141 ? -6.383 10.914 13.281 1 98.94 141 CYS B CA 1
ATOM 2402 C C . CYS B 1 141 ? -5.266 10.148 12.586 1 98.94 141 CYS B C 1
ATOM 2404 O O . CYS B 1 141 ? -4.469 9.477 13.234 1 98.94 141 CYS B O 1
ATOM 2406 N N . ALA B 1 142 ? -5.227 10.258 11.344 1 98.94 142 ALA B N 1
ATOM 2407 C CA . ALA B 1 142 ? -4.328 9.414 10.555 1 98.94 142 ALA B CA 1
ATOM 2408 C C . ALA B 1 142 ? -2.992 10.109 10.32 1 98.94 142 ALA B C 1
ATOM 2410 O O . ALA B 1 142 ? -2.938 11.336 10.18 1 98.94 142 ALA B O 1
ATOM 2411 N N . ILE B 1 143 ? -1.955 9.32 10.219 1 98.88 143 ILE B N 1
ATOM 2412 C CA . ILE B 1 143 ? -0.604 9.781 9.914 1 98.88 143 ILE B CA 1
ATOM 2413 C C . ILE B 1 143 ? 0.022 8.883 8.852 1 98.88 143 ILE B C 1
ATOM 2415 O O . ILE B 1 143 ? -0.39 7.73 8.68 1 98.88 143 ILE B O 1
ATOM 2419 N N . LEU B 1 144 ? 0.907 9.43 8.07 1 98.94 144 LEU B N 1
ATOM 2420 C CA . LEU B 1 144 ? 1.98 8.617 7.504 1 98.94 144 LEU B CA 1
ATOM 2421 C C . LEU B 1 144 ? 3.088 8.391 8.531 1 98.94 144 LEU B C 1
ATOM 2423 O O . LEU B 1 144 ? 3.691 9.352 9.016 1 98.94 144 LEU B O 1
ATOM 2427 N N . ASP B 1 145 ? 3.369 7.156 8.812 1 98.69 145 ASP B N 1
ATOM 2428 C CA . ASP B 1 145 ? 4.246 6.809 9.93 1 98.69 145 ASP B CA 1
ATOM 2429 C C . ASP B 1 145 ? 5.621 6.375 9.43 1 98.69 145 ASP B C 1
ATOM 2431 O O . ASP B 1 145 ? 5.785 5.27 8.914 1 98.69 145 ASP B O 1
ATOM 2435 N N . GLY B 1 146 ? 6.617 7.207 9.648 1 98.19 146 GLY B N 1
ATOM 2436 C CA . GLY B 1 146 ? 7.98 6.906 9.242 1 98.19 146 GLY B CA 1
ATOM 2437 C C . GLY B 1 146 ? 8.523 5.633 9.859 1 98.19 146 GLY B C 1
ATOM 2438 O O . GLY B 1 146 ? 9.414 4.992 9.305 1 98.19 146 GLY B O 1
ATOM 2439 N N . ASN B 1 147 ? 7.992 5.234 11.008 1 96.75 147 ASN B N 1
ATOM 2440 C CA . ASN B 1 147 ? 8.43 4.004 11.664 1 96.75 147 ASN B CA 1
ATOM 2441 C C . ASN B 1 147 ? 7.816 2.77 11.008 1 96.75 147 ASN B C 1
ATOM 2443 O O . ASN B 1 147 ? 8.242 1.645 11.266 1 96.75 147 ASN B O 1
ATOM 2447 N N . ALA B 1 148 ? 6.82 2.936 10.211 1 96.88 148 ALA B N 1
ATOM 2448 C CA . ALA B 1 148 ? 6.137 1.847 9.516 1 96.88 148 ALA B CA 1
ATOM 2449 C C . ALA B 1 148 ? 6.168 2.059 8 1 96.88 148 ALA B C 1
ATOM 2451 O O . ALA B 1 148 ? 5.16 1.864 7.32 1 96.88 148 ALA B O 1
ATOM 2452 N N . ASN B 1 149 ? 7.348 2.568 7.512 1 98.12 149 ASN B N 1
ATOM 2453 C CA . ASN B 1 149 ? 7.617 2.725 6.086 1 98.12 149 ASN B CA 1
ATOM 2454 C C . ASN B 1 149 ? 6.605 3.656 5.426 1 98.12 149 ASN B C 1
ATOM 2456 O O . ASN B 1 149 ? 6.207 3.432 4.281 1 98.12 149 ASN B O 1
ATOM 2460 N N . LEU B 1 150 ? 6.051 4.586 6.172 1 98.81 150 LEU B N 1
ATOM 2461 C CA . LEU B 1 150 ? 5.203 5.688 5.734 1 98.81 150 LEU B CA 1
ATOM 2462 C C . LEU B 1 150 ? 3.816 5.184 5.344 1 98.81 150 LEU B C 1
ATOM 2464 O O . LEU B 1 150 ? 3.07 5.879 4.648 1 98.81 150 LEU B O 1
ATOM 2468 N N . TYR B 1 151 ? 3.445 3.959 5.793 1 98.94 151 TYR B N 1
ATOM 2469 C CA . TYR B 1 151 ? 2.059 3.525 5.676 1 98.94 151 TYR B CA 1
ATOM 2470 C C . TYR B 1 151 ? 1.169 4.277 6.66 1 98.94 151 TYR B C 1
ATOM 2472 O O . TYR B 1 151 ? 1.663 4.891 7.609 1 98.94 151 TYR B O 1
ATOM 2480 N N . PHE B 1 152 ? -0.133 4.27 6.383 1 98.94 152 PHE B N 1
ATOM 2481 C CA . PHE B 1 152 ? -1.114 4.902 7.258 1 98.94 152 PHE B CA 1
ATOM 2482 C C . PHE B 1 152 ? -1.089 4.27 8.648 1 98.94 152 PHE B C 1
ATOM 2484 O O . PHE B 1 152 ? -0.981 3.049 8.773 1 98.94 152 PHE B O 1
ATOM 2491 N N . ASN B 1 153 ? -1.206 5.012 9.656 1 98.69 153 ASN B N 1
ATOM 2492 C CA . ASN B 1 153 ? -1.434 4.676 11.062 1 98.69 153 ASN B CA 1
ATOM 2493 C C . ASN B 1 153 ? -2.365 5.68 11.734 1 98.69 153 ASN B C 1
ATOM 2495 O O . ASN B 1 153 ? -2.596 6.77 11.211 1 98.69 153 ASN B O 1
ATOM 2499 N N . ASP B 1 154 ? -2.996 5.289 12.789 1 98.62 154 ASP B N 1
ATOM 2500 C CA . ASP B 1 154 ? -3.816 6.23 13.547 1 98.62 154 ASP B CA 1
ATOM 2501 C C . ASP B 1 154 ? -3.105 6.672 14.828 1 98.62 154 ASP B C 1
ATOM 2503 O O . ASP B 1 154 ? -2.375 5.891 15.438 1 98.62 154 ASP B O 1
ATOM 2507 N N . PHE B 1 155 ? -3.301 7.98 15.164 1 98.5 155 PHE B N 1
ATOM 2508 C CA . PHE B 1 155 ? -2.719 8.602 16.344 1 98.5 155 PHE B CA 1
ATOM 2509 C C . PHE B 1 155 ? -3.754 9.438 17.078 1 98.5 155 PHE B C 1
ATOM 2511 O O . PHE B 1 155 ? -4.84 9.688 16.562 1 98.5 155 PHE B O 1
ATOM 2518 N N . ASN B 1 156 ? -3.371 9.758 18.328 1 98.56 156 ASN B N 1
ATOM 2519 C CA . ASN B 1 156 ? -4.176 10.727 19.062 1 98.56 156 ASN B CA 1
ATOM 2520 C C . ASN B 1 156 ? -4.137 12.102 18.406 1 98.56 156 ASN B C 1
ATOM 2522 O O . ASN B 1 156 ? -3.062 12.664 18.188 1 98.56 156 ASN B O 1
ATOM 2526 N N . CYS B 1 157 ? -5.281 12.672 18.125 1 98.62 157 CYS B N 1
ATOM 2527 C CA . CYS B 1 157 ? -5.383 13.922 17.391 1 98.62 157 CYS B CA 1
ATOM 2528 C C . CYS B 1 157 ? -4.672 15.047 18.125 1 98.62 157 CYS B C 1
ATOM 2530 O O . CYS B 1 157 ? -4.199 16 17.5 1 98.62 157 CYS B O 1
ATOM 2532 N N . ASP B 1 158 ? -4.594 14.891 19.391 1 98 158 ASP B N 1
ATOM 2533 C CA . ASP B 1 158 ? -4.066 15.961 20.234 1 98 158 ASP B CA 1
ATOM 2534 C C . ASP B 1 158 ? -2.656 15.633 20.719 1 98 158 ASP B C 1
ATOM 2536 O O . ASP B 1 158 ? -2.195 16.172 21.719 1 98 158 ASP B O 1
ATOM 2540 N N . ASP B 1 159 ? -2.08 14.68 20.047 1 97.19 159 ASP B N 1
ATOM 2541 C CA . ASP B 1 159 ? -0.737 14.281 20.453 1 97.19 159 ASP B CA 1
ATOM 2542 C C . ASP B 1 159 ? 0.228 15.461 20.391 1 97.19 159 ASP B C 1
ATOM 2544 O O . ASP B 1 159 ? 0.299 16.156 19.391 1 97.19 159 ASP B O 1
ATOM 2548 N N . THR B 1 160 ? 0.946 15.711 21.484 1 93.94 160 THR B N 1
ATOM 2549 C CA . THR B 1 160 ? 1.974 16.75 21.547 1 93.94 160 THR B CA 1
ATOM 2550 C C . THR B 1 160 ? 3.307 16.156 22 1 93.94 160 THR B C 1
ATOM 2552 O O . THR B 1 160 ? 4.277 16.891 22.203 1 93.94 160 THR B O 1
ATOM 2555 N N . THR B 1 161 ? 3.279 14.875 22.188 1 95.81 161 THR B N 1
ATOM 2556 C CA . THR B 1 161 ? 4.48 14.195 22.656 1 95.81 161 THR B CA 1
ATOM 2557 C C . THR B 1 161 ? 5.453 13.953 21.5 1 95.81 161 THR B C 1
ATOM 2559 O O . THR B 1 161 ? 6.668 14.086 21.672 1 95.81 161 THR B O 1
ATOM 2562 N N . TYR B 1 162 ? 4.957 13.633 20.375 1 96.88 162 TYR B N 1
ATOM 2563 C CA . TYR B 1 162 ? 5.773 13.359 19.203 1 96.88 162 TYR B CA 1
ATOM 2564 C C . TYR B 1 162 ? 5.852 14.586 18.297 1 96.88 162 TYR B C 1
ATOM 2566 O O . TYR B 1 162 ? 4.918 15.391 18.25 1 96.88 162 TYR B O 1
ATOM 2574 N N . SER B 1 163 ? 6.977 14.695 17.656 1 97.56 163 SER B N 1
ATOM 2575 C CA . SER B 1 163 ? 7.105 15.672 16.594 1 97.56 163 SER B CA 1
ATOM 2576 C C . SER B 1 163 ? 6.41 15.195 15.32 1 97.56 163 SER B C 1
ATOM 2578 O O . SER B 1 163 ? 6.883 14.266 14.656 1 97.56 163 SER B O 1
ATOM 2580 N N . ILE B 1 164 ? 5.32 15.82 15.023 1 98.81 164 ILE B N 1
ATOM 2581 C CA . ILE B 1 164 ? 4.559 15.414 13.852 1 98.81 164 ILE B CA 1
ATOM 2582 C C . ILE B 1 164 ? 4.367 16.609 12.914 1 98.81 164 ILE B C 1
ATOM 2584 O O . ILE B 1 164 ? 3.965 17.688 13.352 1 98.81 164 ILE B O 1
ATOM 2588 N N . PHE B 1 165 ? 4.727 16.438 11.648 1 98.88 165 PHE B N 1
ATOM 2589 C CA . PHE B 1 165 ? 4.527 17.438 10.609 1 98.88 165 PHE B CA 1
ATOM 2590 C C . PHE B 1 165 ? 3.156 17.297 9.961 1 98.88 165 PHE B C 1
ATOM 2592 O O . PHE B 1 165 ? 2.461 16.297 10.195 1 98.88 165 PHE B O 1
ATOM 2599 N N . GLY B 1 166 ? 2.771 18.312 9.234 1 98.94 166 GLY B N 1
ATOM 2600 C CA . GLY B 1 166 ? 1.532 18.25 8.477 1 98.94 166 GLY B CA 1
ATOM 2601 C C . GLY B 1 166 ? 1.752 18.266 6.977 1 98.94 166 GLY B C 1
ATOM 2602 O O . GLY B 1 166 ? 2.625 18.984 6.477 1 98.94 166 GLY B O 1
ATOM 2603 N N . ILE B 1 167 ? 1.043 17.469 6.297 1 98.94 167 ILE B N 1
ATOM 2604 C CA . ILE B 1 167 ? 1.016 17.531 4.84 1 98.94 167 ILE B CA 1
ATOM 2605 C C . ILE B 1 167 ? -0.216 18.312 4.387 1 98.94 167 ILE B C 1
ATOM 2607 O O . ILE B 1 167 ? -1.34 17.812 4.461 1 98.94 167 ILE B O 1
ATOM 2611 N N . CYS B 1 168 ? -0.017 19.5 3.873 1 98.94 168 CYS B N 1
ATOM 2612 C CA . CYS B 1 168 ? -1.109 20.359 3.441 1 98.94 168 CYS B CA 1
ATOM 2613 C C . CYS B 1 168 ? -1.352 20.234 1.943 1 98.94 168 CYS B C 1
ATOM 2615 O O . CYS B 1 168 ? -0.406 20.078 1.168 1 98.94 168 CYS B O 1
ATOM 2617 N N . GLU B 1 169 ? -2.605 20.344 1.61 1 98.81 169 GLU B N 1
ATOM 2618 C CA . GLU B 1 169 ? -2.971 20.297 0.198 1 98.81 169 GLU B CA 1
ATOM 2619 C C . GLU B 1 169 ? -3.707 21.578 -0.225 1 98.81 169 GLU B C 1
ATOM 2621 O O . GLU B 1 169 ? -4.516 22.109 0.534 1 98.81 169 GLU B O 1
ATOM 2626 N N . LYS B 1 170 ? -3.383 22.031 -1.432 1 98.12 170 LYS B N 1
ATOM 2627 C CA . LYS B 1 170 ? -4.184 23.031 -2.135 1 98.12 170 LYS B CA 1
ATOM 2628 C C . LYS B 1 170 ? -4.883 22.422 -3.346 1 98.12 170 LYS B C 1
ATOM 2630 O O . LYS B 1 170 ? -4.23 21.938 -4.27 1 98.12 170 LYS B O 1
ATOM 2635 N N . HIS B 1 171 ? -6.16 22.422 -3.256 1 92.5 171 HIS B N 1
ATOM 2636 C CA . HIS B 1 171 ? -6.918 21.859 -4.367 1 92.5 171 HIS B CA 1
ATOM 2637 C C . HIS B 1 171 ? -6.926 22.812 -5.566 1 92.5 171 HIS B C 1
ATOM 2639 O O . HIS B 1 171 ? -7.035 24.031 -5.402 1 92.5 171 HIS B O 1
ATOM 2645 N N . LEU B 1 172 ? -6.598 22.25 -6.715 1 81.25 172 LEU B N 1
ATOM 2646 C CA . LEU B 1 172 ? -6.621 23.047 -7.941 1 81.25 172 LEU B CA 1
ATOM 2647 C C . LEU B 1 172 ? -8.039 23.172 -8.477 1 81.25 172 LEU B C 1
ATOM 2649 O O . LEU B 1 172 ? -8.875 22.281 -8.273 1 81.25 172 LEU B O 1
#

Secondary structure (DSSP, 8-state):
----------------------------PPPTT-EEETTEEEEE-TT----HHHIIIIIHHHTT--EE-----HHHHHHHHHHHHHHT-TTSEEEEEEE-SSSTT--B-TTSPBPPPSTTTBPEETTTTEES---TTT--EEEEEGGGTTEEEEE-TT--SS-EEEEEEE--/----------------------------PPPTT-EEETTEEEEE-TT----HHHIIIIIHHHTT--EE-----HHHHHHHHHHHHHHT-TTSEEEEEEE-SSSTT--B-TTSPBPPPSTTTBPEETTTTEES---TTT--EEEEEGGGTTEEEEE-TT--SS-EEEEEEE--

InterPro domains:
  IPR001304 C-type lectin-like [PF00059] (86-164)
  IPR001304 C-type lectin-like [PS50041] (59-158)
  IPR016186 C-type lectin-like/link domain superfamily [G3DSA:3.10.100.10] (18-170)
  IPR016187 C-type lectin fold [SSF56436] (22-171)

Solvent-accessible surface area (backbone atoms only — not comparable to full-atom values): 19174 Å² total; per-residue (Å²): 134,86,80,79,78,76,79,76,80,77,76,75,75,76,74,74,73,75,69,69,72,68,75,66,74,63,80,79,70,51,62,80,79,26,38,71,50,76,94,39,23,38,34,71,51,94,87,49,66,57,30,50,60,50,32,34,74,41,50,20,36,74,65,70,33,54,26,28,28,75,80,87,40,50,53,50,45,30,39,49,49,52,52,40,47,72,72,69,58,46,67,44,36,29,33,36,29,37,32,17,71,91,41,78,88,51,41,21,30,82,86,62,47,74,56,84,74,42,55,55,46,33,23,49,42,48,78,76,36,42,59,38,68,78,43,64,92,63,19,33,23,30,24,32,27,18,71,43,67,48,22,34,35,46,35,44,44,77,45,74,85,62,81,24,31,44,34,23,21,36,84,128,137,87,79,80,78,78,79,77,79,76,76,76,73,76,73,75,73,71,71,71,71,70,76,66,75,63,78,80,69,52,61,80,78,27,37,72,51,76,93,40,24,37,36,69,51,95,87,49,66,57,31,49,61,51,31,34,72,40,50,20,37,73,63,69,33,54,26,27,28,73,78,87,40,51,52,50,44,30,38,50,50,51,53,40,46,72,72,71,58,47,68,45,36,29,34,36,28,38,31,16,71,90,41,78,87,50,42,22,29,83,85,62,47,74,56,84,74,41,54,56,48,33,23,47,42,48,78,75,37,43,59,36,68,78,43,64,93,64,19,34,24,30,24,31,28,19,70,44,66,49,21,34,36,46,35,44,44,76,45,76,85,63,80,24,30,43,33,22,21,36,84,129

Organism: Chionoecetes opilio (NCBI:txid41210)

Nearest PDB structures (foldseek):
  1tn3-assembly1_A  TM=8.740E-01  e=1.635E-09  Homo sapiens
  1htn-assembly1_A  TM=8.763E-01  e=4.957E-09  Homo sapiens
  3l9j-assembly1_C  TM=8.219E-01  e=5.832E-08  Homo sapiens
  7juf-assembly2_B  TM=8.027E-01  e=3.349E-08  Homo sapiens
  1jzn-assembly2_A  TM=7.829E-01  e=2.213E-06  Crotalus atrox

Foldseek 3Di:
DPPPPPPDPPPPPPPPPPPVPPPPVPPPAAPPPFHDQPNFTKDWDPVDFFFQCCQAPPVLVVRPAHGFADPQDVVSVVSVLVVCVVVVNLQAKEFGQWWCQVPFPFIAGPVRHGHDDDPPAWFFDDPVRHTDDDCTNQFTTWMQHSVRSRGIYTHHRHDPPGGYITMTTHDD/DPPPPPPPPPPPPPPPPPPPPPPPVPPPAAPPPFHDQPNFTKDWDPVDFFFQCCQAPPVLVPRPAHGFADPQDVVSVVSVLVVCVVVVNLQAKEFGQWWCQVPFPFIAGPVRHGHDDDPPAWFFDDPVRHTDDDCTNQFTTWMQHSVRSRGIYTGHRHDPPGGYITMTTHDD

pLDDT: mean 88.19, std 21.38, range [29.72, 99.0]

Sequen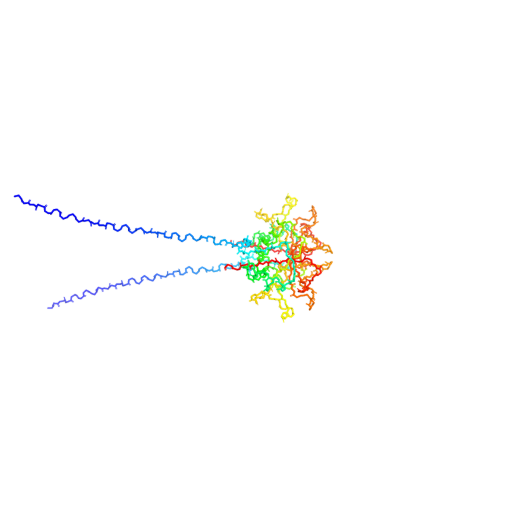ce (344 aa):
MICHLVLGVLLGGLTVDATTERNSSARVGCAAPFVMVGERCIHIDYATQGTWGFFDDVYCIAIGGDNLAKVDDANFFGDLVQYIKNTGWNDALYWIGATDAGHEGHWVWPNGAPVEMGTPFWGTYGCYNQQYPDGLAAENCAILDGNANLYFNDFNCDDTTYSIFGICEKHLMICHLVLGVLLGGLTVDATTERNSSARVGCAAPFVMVGERCIHIDYATQGTWGFFDDVYCIAIGGDNLAKVDDANFFGDLVQYIKNTGWNDALYWIGATDAGHEGHWVWPNGAPVEMGTPFWGTYGCYNQQYPDGLAAENCAILDGNANLYFNDFNCDDTTYSIFGICEKHL

Radius of gyration: 30.73 Å; Cα contacts (8 Å, |Δi|>4): 664; chains: 2; bounding box: 75×95×105 Å